Protein AF-A0A1V2GVC1-F1 (afdb_monomer)

Secondary structure (DSSP, 8-state):
---------------PPPPPPPPSSEEEESHHHHHHHHHTT-GGGEEEE-TT---SHHHHTSPB---TTS--HHHHHHT--SEEEEETT-S-HHHHHHHHHTT--EEEE----SHHHHHHHHHHHHHHTT-HHHHHHHHHHHHHHHHHHHHHHHT-SSPPEE--EEE--SSS-EE--BTSHHHHHHHHTT-EES--SSB--

Solvent-accessible surface area (backbone atoms only — not comparable to full-atom values): 11201 Å² total; per-residue (Å²): 138,86,85,84,81,84,81,82,83,81,81,78,80,78,76,76,74,78,76,78,78,57,62,65,31,28,32,30,31,37,25,73,55,36,36,45,37,43,77,62,72,45,50,87,22,54,67,29,28,17,70,64,22,62,44,55,70,71,46,56,70,38,51,68,56,41,45,42,63,59,45,50,54,68,66,55,59,73,66,64,47,61,31,36,41,31,36,53,75,45,20,44,68,70,42,54,50,50,44,46,73,71,68,44,46,73,48,74,40,74,69,65,49,51,69,70,36,50,36,50,46,34,40,51,54,14,53,72,52,71,34,47,71,57,16,54,53,49,33,51,51,53,51,52,56,47,51,54,34,48,56,56,20,70,67,46,91,70,54,48,79,39,84,54,74,80,42,84,60,104,59,80,67,40,39,48,12,37,86,25,59,62,33,41,48,32,44,47,69,23,32,34,60,64,44,72,87,48,70,43,107

Foldseek 3Di:
DDDDDDDDDDDDDPPDDPDPDFWQAEEEEAQLLQQLCVLLVNNNSYQAYAPNNPPPVSNVPHHHQYHQADGDLVSVVVSVGQEYEHEQNGDDPVSVVVNVVSVHHYQYQYDFADLVSSLSSLCSSCVNRVSNVSSVVVSVVSVVVLVVLLVVLVPPPDAAEDWAFPDDDPDPTDTAEPRDNVCRVSSSNNHHHPRDPDHGD

Nearest PDB structures (foldseek):
  5y8b-assembly1_A  TM=9.621E-01  e=1.755E-16  Roseiflexus sp. RS-1
  5y8a-assembly2_B  TM=9.415E-01  e=1.385E-16  Burkholderia cenocepacia J2315
  3md9-assembly2_B  TM=9.130E-01  e=2.993E-16  Yersinia pestis
  2r79-assembly1_A  TM=9.133E-01  e=4.534E-16  Pseudomonas aeruginosa
  5az3-assembly1_A  TM=8.842E-01  e=2.975E-11  Corynebacterium glutamicum ATCC 13032

Radius of gyration: 22.92 Å; Cα contacts (8 Å, |Δi|>4): 324; chains: 1; bounding box: 57×56×80 Å

Organism: NCBI:txid1817963

Structure (mmCIF, N/CA/C/O backbone):
data_AF-A0A1V2GVC1-F1
#
_entry.id   AF-A0A1V2GVC1-F1
#
loop_
_atom_site.group_PDB
_atom_site.id
_atom_site.type_symbol
_atom_site.label_atom_id
_atom_site.label_alt_id
_atom_site.label_comp_id
_atom_site.label_asym_id
_atom_site.label_entity_id
_atom_site.label_seq_id
_atom_site.pdbx_PDB_ins_code
_atom_site.Cartn_x
_atom_site.Cartn_y
_atom_site.Cartn_z
_atom_site.occupancy
_atom_site.B_iso_or_equiv
_atom_site.auth_seq_id
_atom_site.auth_comp_id
_atom_site.auth_asym_id
_atom_site.auth_atom_id
_atom_site.pdbx_PDB_model_num
ATOM 1 N N . MET A 1 1 ? 40.634 -32.636 54.145 1.00 42.50 1 MET A N 1
ATOM 2 C CA . MET A 1 1 ? 39.216 -32.898 53.809 1.00 42.50 1 MET A CA 1
ATOM 3 C C . MET A 1 1 ? 38.592 -31.592 53.339 1.00 42.50 1 MET A C 1
ATOM 5 O O . MET A 1 1 ? 38.415 -30.691 54.144 1.00 42.50 1 MET A O 1
ATOM 9 N N . ILE A 1 2 ? 38.400 -31.445 52.026 1.00 40.56 2 ILE A N 1
ATOM 10 C CA . ILE A 1 2 ? 38.007 -30.193 51.358 1.00 40.56 2 ILE A CA 1
ATOM 11 C C . ILE A 1 2 ? 36.474 -30.104 51.334 1.00 40.56 2 ILE A C 1
ATOM 13 O O . ILE A 1 2 ? 35.811 -30.994 50.805 1.00 40.56 2 ILE A O 1
ATOM 17 N N . ALA A 1 3 ? 35.920 -29.044 51.925 1.00 43.47 3 ALA A N 1
ATOM 18 C CA . ALA A 1 3 ? 34.485 -28.787 51.992 1.00 43.47 3 ALA A CA 1
ATOM 19 C C . ALA A 1 3 ? 33.936 -28.355 50.619 1.00 43.47 3 ALA A C 1
ATOM 21 O O . ALA A 1 3 ? 34.322 -27.320 50.075 1.00 43.47 3 ALA A O 1
ATOM 22 N N . ARG A 1 4 ? 33.021 -29.153 50.055 1.00 48.22 4 ARG A N 1
ATOM 23 C CA . ARG A 1 4 ? 32.278 -28.836 48.827 1.00 48.22 4 ARG A CA 1
ATOM 24 C C . ARG A 1 4 ? 31.179 -27.815 49.136 1.00 48.22 4 ARG A C 1
ATOM 26 O O . ARG A 1 4 ? 30.209 -28.137 49.814 1.00 48.22 4 ARG A O 1
ATOM 33 N N . ARG A 1 5 ? 31.318 -26.594 48.614 1.00 49.16 5 ARG A N 1
ATOM 34 C CA . ARG A 1 5 ? 30.243 -25.592 48.558 1.00 49.16 5 ARG A CA 1
ATOM 35 C C . ARG A 1 5 ? 29.307 -25.934 47.396 1.00 49.16 5 ARG A C 1
ATOM 37 O O . ARG A 1 5 ? 29.742 -25.944 46.248 1.00 49.16 5 ARG A O 1
ATOM 44 N N . ALA A 1 6 ? 28.046 -26.229 47.696 1.00 49.31 6 ALA A N 1
ATOM 45 C CA . ALA A 1 6 ? 26.998 -26.398 46.697 1.00 49.31 6 ALA A CA 1
ATOM 46 C C . ALA A 1 6 ? 26.512 -25.013 46.236 1.00 49.31 6 ALA A C 1
ATOM 48 O O . ALA A 1 6 ? 26.003 -24.235 47.040 1.00 49.31 6 ALA A O 1
ATOM 49 N N . LEU A 1 7 ? 26.701 -24.698 44.953 1.00 50.53 7 LEU A N 1
ATOM 50 C CA . LEU A 1 7 ? 26.100 -23.532 44.309 1.00 50.53 7 LEU A CA 1
ATOM 51 C C . LEU A 1 7 ? 24.678 -23.917 43.868 1.00 50.53 7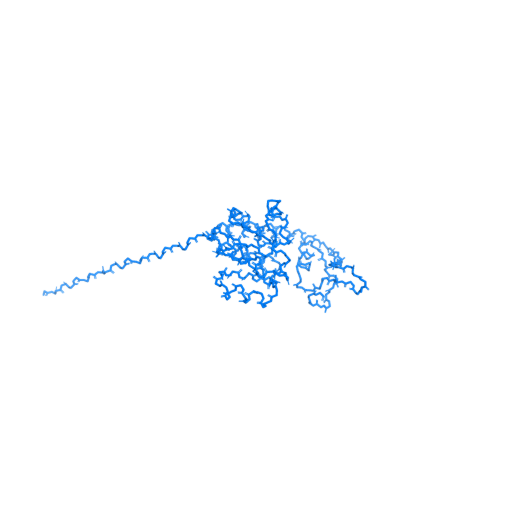 LEU A C 1
ATOM 53 O O . LEU A 1 7 ? 24.511 -24.764 42.993 1.00 50.53 7 LEU A O 1
ATOM 57 N N . LEU A 1 8 ? 23.661 -23.310 44.477 1.00 51.50 8 LEU A N 1
ATOM 58 C CA . LEU A 1 8 ? 22.278 -23.375 44.003 1.00 51.50 8 LEU A CA 1
ATOM 59 C C . LEU A 1 8 ? 22.121 -22.389 42.839 1.00 51.50 8 LEU A C 1
ATOM 61 O O . LEU A 1 8 ? 22.191 -21.177 43.034 1.00 51.50 8 LEU A O 1
ATOM 65 N N . ALA A 1 9 ? 21.935 -22.910 41.627 1.00 53.00 9 ALA A N 1
ATOM 66 C CA . ALA A 1 9 ? 21.585 -22.110 40.460 1.00 53.00 9 ALA A CA 1
ATOM 67 C C . ALA A 1 9 ? 20.093 -21.746 40.529 1.00 53.00 9 ALA A C 1
ATOM 69 O O . ALA A 1 9 ? 19.226 -22.608 40.390 1.00 53.00 9 ALA A O 1
ATOM 70 N N . ALA A 1 10 ? 19.794 -20.469 40.763 1.00 53.84 10 ALA A N 1
ATOM 71 C CA . ALA A 1 10 ? 18.442 -19.938 40.655 1.00 53.84 10 ALA A CA 1
ATOM 72 C C . ALA A 1 10 ? 18.073 -19.806 39.168 1.00 53.84 10 ALA A C 1
ATOM 74 O O . ALA A 1 10 ? 18.558 -18.914 38.474 1.00 53.84 10 ALA A O 1
ATOM 75 N N . ALA A 1 11 ? 17.232 -20.712 38.670 1.00 58.06 11 ALA A N 1
ATOM 76 C CA . ALA A 1 11 ? 16.622 -20.591 37.352 1.00 58.06 11 ALA A CA 1
ATOM 77 C C . ALA A 1 11 ? 15.544 -19.496 37.405 1.00 58.06 11 ALA A C 1
ATOM 79 O O . ALA A 1 11 ? 14.461 -19.700 37.951 1.00 58.06 11 ALA A O 1
ATOM 80 N N . GLY A 1 12 ? 15.858 -18.313 36.877 1.00 54.59 12 GLY A N 1
ATOM 81 C CA . GLY A 1 12 ? 14.883 -17.240 36.713 1.00 54.59 12 GLY A CA 1
ATOM 82 C C . GLY A 1 12 ? 13.850 -17.623 35.656 1.00 54.59 12 GLY A C 1
ATOM 83 O O . GLY A 1 12 ? 14.191 -17.764 34.483 1.00 54.59 12 GLY A O 1
ATOM 84 N N . LEU A 1 13 ? 12.585 -17.776 36.059 1.00 59.19 13 LEU A N 1
ATOM 85 C CA . LEU A 1 13 ? 11.463 -17.775 35.124 1.00 59.19 13 LEU A CA 1
ATOM 86 C C . LEU A 1 13 ? 11.375 -16.375 34.503 1.00 59.19 13 LEU A C 1
ATOM 88 O O . LEU A 1 13 ? 10.890 -15.435 35.132 1.00 59.19 13 LEU A O 1
ATOM 92 N N . ALA A 1 14 ? 11.841 -16.232 33.264 1.00 59.97 14 ALA A N 1
ATOM 93 C CA . ALA A 1 14 ? 11.484 -15.091 32.439 1.00 59.97 14 ALA A CA 1
ATOM 94 C C . ALA A 1 14 ? 9.986 -15.202 32.126 1.00 59.97 14 ALA A C 1
ATOM 96 O O . ALA A 1 14 ? 9.572 -16.008 31.293 1.00 59.97 14 ALA A O 1
ATOM 97 N N . ALA A 1 15 ? 9.162 -14.435 32.839 1.00 56.09 15 ALA A N 1
ATOM 98 C CA . ALA A 1 15 ? 7.755 -14.287 32.508 1.00 56.09 15 ALA A CA 1
ATOM 99 C C . ALA A 1 15 ? 7.663 -13.644 31.118 1.00 56.09 15 ALA A C 1
ATOM 101 O O . ALA A 1 15 ? 8.006 -12.474 30.943 1.00 56.09 15 ALA A O 1
ATOM 102 N N . ALA A 1 16 ? 7.247 -14.423 30.119 1.00 58.84 16 ALA A N 1
ATOM 103 C CA . ALA A 1 16 ? 6.917 -13.892 28.807 1.00 58.84 16 ALA A CA 1
ATOM 104 C C . ALA A 1 16 ? 5.785 -12.873 28.987 1.00 58.84 16 ALA A C 1
ATOM 106 O O . ALA A 1 16 ? 4.705 -13.220 29.468 1.00 58.84 16 ALA A O 1
ATOM 107 N N . ALA A 1 17 ? 6.051 -11.609 28.650 1.00 53.94 17 ALA A N 1
ATOM 108 C CA . ALA A 1 17 ? 5.020 -10.583 28.632 1.00 53.94 17 ALA A CA 1
ATOM 109 C C . ALA A 1 17 ? 3.865 -11.056 27.727 1.00 53.94 17 ALA A C 1
ATOM 111 O O . ALA A 1 17 ? 4.133 -11.623 26.661 1.00 53.94 17 ALA A O 1
ATOM 112 N N . PRO A 1 18 ? 2.596 -10.865 28.128 1.00 53.44 18 PRO A N 1
ATOM 113 C CA . PRO A 1 18 ? 1.470 -11.250 27.292 1.00 53.44 18 PRO A CA 1
ATOM 114 C C . PRO A 1 18 ? 1.584 -10.520 25.952 1.00 53.44 18 PRO A C 1
ATOM 116 O O . PRO A 1 18 ? 1.742 -9.299 25.914 1.00 53.44 18 PRO A O 1
ATOM 119 N N . ALA A 1 19 ? 1.541 -11.276 24.854 1.00 63.19 19 ALA A N 1
ATOM 120 C CA . ALA A 1 19 ? 1.494 -10.698 23.520 1.00 63.19 19 ALA A CA 1
ATOM 121 C C . ALA A 1 19 ? 0.293 -9.745 23.454 1.00 63.19 19 ALA A C 1
ATOM 123 O O . ALA A 1 19 ? -0.827 -10.144 23.786 1.00 63.19 19 ALA A O 1
ATOM 124 N N . ALA A 1 20 ? 0.531 -8.486 23.076 1.00 66.69 20 ALA A N 1
ATOM 125 C CA . ALA A 1 20 ? -0.538 -7.511 22.904 1.00 66.69 20 ALA A CA 1
ATOM 126 C C . ALA A 1 20 ? -1.616 -8.101 21.981 1.00 66.69 20 ALA A C 1
ATOM 128 O O . ALA A 1 20 ? -1.299 -8.689 20.944 1.00 66.69 20 ALA A O 1
ATOM 129 N N . ALA A 1 21 ? -2.882 -7.996 22.389 1.00 77.44 21 ALA A N 1
ATOM 130 C CA . ALA A 1 21 ? -3.985 -8.527 21.601 1.00 77.44 21 ALA A CA 1
ATOM 131 C C . ALA A 1 21 ? -4.011 -7.849 20.223 1.00 77.44 21 ALA A C 1
ATOM 133 O O . ALA A 1 21 ? -3.838 -6.635 20.126 1.00 77.44 21 ALA A O 1
ATOM 134 N N . ALA A 1 22 ? -4.229 -8.637 19.168 1.00 87.12 22 ALA A N 1
ATOM 135 C CA . ALA A 1 22 ? -4.320 -8.105 17.814 1.00 87.12 22 ALA A CA 1
ATOM 136 C C . ALA A 1 22 ? -5.464 -7.072 17.709 1.00 87.12 22 ALA A C 1
ATOM 138 O O . ALA A 1 22 ? -6.528 -7.289 18.308 1.00 87.12 22 ALA A O 1
ATOM 139 N N . PRO A 1 23 ? -5.269 -5.978 16.950 1.00 92.12 23 PRO A N 1
ATOM 140 C CA . PRO A 1 23 ? -6.285 -4.947 16.770 1.00 92.12 23 PRO A CA 1
ATOM 141 C C . PRO A 1 23 ? -7.520 -5.519 16.066 1.00 92.12 23 PRO A C 1
ATOM 143 O O . PRO A 1 23 ? -7.421 -6.369 15.175 1.00 92.12 23 PRO A O 1
ATOM 146 N N . ARG A 1 24 ? -8.698 -5.057 16.482 1.00 94.44 24 ARG A N 1
ATOM 147 C CA . ARG A 1 24 ? -10.010 -5.518 16.009 1.00 94.44 24 ARG A CA 1
ATOM 148 C C . ARG A 1 24 ? -10.789 -4.444 15.254 1.00 94.44 24 ARG A C 1
ATOM 150 O O . ARG A 1 24 ? -11.763 -4.792 14.596 1.00 94.44 24 ARG A O 1
ATOM 157 N N . ARG A 1 25 ? -10.398 -3.170 15.355 1.00 97.62 25 ARG A N 1
ATOM 158 C CA . ARG A 1 25 ? -11.048 -2.028 14.699 1.00 97.62 25 ARG A CA 1
ATOM 159 C C . ARG A 1 25 ? -10.007 -1.195 13.962 1.00 97.62 25 ARG A C 1
ATOM 161 O O . ARG A 1 25 ? -9.632 -0.104 14.384 1.00 97.62 25 ARG A O 1
ATOM 168 N N . VAL A 1 26 ? -9.549 -1.732 12.845 1.00 98.38 26 VAL A N 1
ATOM 169 C CA . VAL A 1 26 ? -8.515 -1.141 12.007 1.00 98.38 26 VAL A CA 1
ATOM 170 C C . VAL A 1 26 ? -9.149 -0.228 10.970 1.00 98.38 26 VAL A C 1
ATOM 172 O O . VAL A 1 26 ? -10.113 -0.594 10.298 1.00 98.38 26 VAL A O 1
ATOM 175 N N . VAL A 1 27 ? -8.575 0.952 10.798 1.00 98.50 27 VAL A N 1
ATOM 176 C CA . VAL A 1 27 ? -8.822 1.784 9.621 1.00 98.50 27 VAL A CA 1
ATOM 177 C C . VAL A 1 27 ? -7.540 1.821 8.800 1.00 98.50 27 VAL A C 1
ATOM 179 O O . VAL A 1 27 ? -6.462 2.085 9.337 1.00 98.50 27 VAL A O 1
ATOM 182 N N . ALA A 1 28 ? -7.647 1.505 7.510 1.00 98.38 28 ALA A N 1
ATOM 183 C CA . ALA A 1 28 ? -6.511 1.479 6.595 1.00 98.38 28 ALA A CA 1
ATOM 184 C C . ALA A 1 28 ? -6.574 2.655 5.619 1.00 98.38 28 ALA A C 1
ATOM 186 O O . ALA A 1 28 ? -7.573 2.865 4.933 1.00 98.38 28 ALA A O 1
ATOM 187 N N . VAL A 1 29 ? -5.491 3.426 5.573 1.00 97.94 29 VAL A N 1
ATOM 188 C CA . VAL A 1 29 ? -5.332 4.587 4.704 1.00 97.94 29 VAL A CA 1
ATOM 189 C C . VAL A 1 29 ? -4.214 4.307 3.711 1.00 97.94 29 VAL A C 1
ATOM 191 O O . VAL A 1 29 ? -3.036 4.291 4.067 1.00 97.94 29 VAL A O 1
ATOM 194 N N . GLY A 1 30 ? -4.605 4.095 2.462 1.00 97.56 30 GLY A N 1
ATOM 195 C CA . GLY A 1 30 ? -3.758 3.741 1.337 1.00 97.56 30 GLY A CA 1
ATOM 196 C C . GLY A 1 30 ? -4.114 2.354 0.813 1.00 97.56 30 GLY A C 1
ATOM 197 O O . GLY A 1 30 ? -3.982 1.360 1.532 1.00 97.56 30 GLY A O 1
ATOM 198 N N . GLY A 1 31 ? -4.488 2.273 -0.467 1.00 97.31 31 GLY A N 1
ATOM 199 C CA . GLY A 1 31 ? -4.938 1.027 -1.095 1.00 97.31 31 GLY A CA 1
ATOM 200 C C . GLY A 1 31 ? -3.987 -0.153 -0.887 1.00 97.31 31 GLY A C 1
ATOM 201 O O . GLY A 1 31 ? -4.417 -1.209 -0.437 1.00 97.31 31 GLY A O 1
ATOM 202 N N . ALA A 1 32 ? -2.677 0.043 -1.067 1.00 96.69 32 ALA A N 1
ATOM 203 C CA . ALA A 1 32 ? -1.687 -1.017 -0.853 1.00 96.69 32 ALA A CA 1
ATOM 204 C C . ALA A 1 32 ? -1.650 -1.554 0.596 1.00 96.69 32 ALA A C 1
ATOM 206 O O . ALA A 1 32 ? -1.340 -2.727 0.808 1.00 96.69 32 ALA A O 1
ATOM 207 N N . LEU A 1 33 ? -1.956 -0.723 1.603 1.00 98.19 33 LEU A N 1
ATOM 208 C CA . LEU A 1 33 ? -2.065 -1.189 2.990 1.00 98.19 33 LEU A CA 1
ATOM 209 C C . LEU A 1 33 ? -3.331 -2.020 3.181 1.00 98.19 33 LEU A C 1
ATOM 211 O O . LEU A 1 33 ? -3.271 -3.078 3.804 1.00 98.19 33 LEU A O 1
ATOM 215 N N . THR A 1 34 ? -4.449 -1.584 2.601 1.00 98.56 34 THR A N 1
ATOM 216 C CA . THR A 1 34 ? -5.702 -2.344 2.611 1.00 98.56 34 THR A CA 1
ATOM 217 C C . THR A 1 34 ? -5.528 -3.716 1.964 1.00 98.56 34 THR A C 1
ATOM 219 O O . THR A 1 34 ? -5.897 -4.729 2.560 1.00 98.56 34 THR A O 1
ATOM 222 N N . GLU A 1 35 ? -4.886 -3.788 0.798 1.00 98.38 35 GLU A N 1
ATOM 223 C CA . GLU A 1 35 ? -4.586 -5.059 0.132 1.00 98.38 35 GLU A CA 1
ATOM 224 C C . GLU A 1 35 ? -3.732 -5.981 1.009 1.00 98.38 35 GLU A C 1
ATOM 226 O O . GLU A 1 35 ? -4.042 -7.168 1.151 1.00 98.38 35 GLU A O 1
ATOM 231 N N . ALA A 1 36 ? -2.701 -5.434 1.664 1.00 98.19 36 ALA A N 1
ATOM 232 C CA . ALA A 1 36 ? -1.863 -6.191 2.587 1.00 98.19 36 ALA A CA 1
ATOM 233 C C . ALA A 1 36 ? -2.668 -6.741 3.778 1.00 98.19 36 ALA A C 1
ATOM 235 O O . ALA A 1 36 ? -2.506 -7.908 4.133 1.00 98.19 36 ALA A O 1
ATOM 236 N N . VAL A 1 37 ? -3.579 -5.957 4.367 1.00 98.56 37 VAL A N 1
ATOM 237 C CA . VAL A 1 37 ? -4.455 -6.416 5.465 1.00 98.56 37 VAL A CA 1
ATOM 238 C C . VAL A 1 37 ? -5.286 -7.631 5.033 1.00 98.56 37 VAL A C 1
ATOM 240 O O . VAL A 1 37 ? -5.341 -8.637 5.751 1.00 98.56 37 VAL A O 1
ATOM 243 N N . TYR A 1 38 ? -5.890 -7.581 3.842 1.00 98.56 38 TYR A N 1
ATOM 244 C CA . TYR A 1 38 ? -6.656 -8.706 3.299 1.00 98.56 38 TYR A CA 1
ATOM 245 C C . TYR A 1 38 ? -5.776 -9.920 2.990 1.00 98.56 38 TYR A C 1
ATOM 247 O O . TYR A 1 38 ? -6.123 -11.035 3.385 1.00 98.56 38 TYR A O 1
ATOM 255 N N . ALA A 1 39 ? -4.620 -9.726 2.350 1.00 98.25 39 ALA A N 1
ATOM 256 C CA . ALA A 1 39 ? -3.686 -10.809 2.030 1.00 98.25 39 ALA A CA 1
ATOM 257 C C . ALA A 1 39 ? -3.166 -11.527 3.294 1.00 98.25 39 ALA A C 1
ATOM 259 O O . ALA A 1 39 ? -2.975 -12.748 3.317 1.00 98.25 39 ALA A O 1
ATOM 260 N N . LEU A 1 40 ? -3.024 -10.786 4.396 1.00 98.31 40 LEU A N 1
ATOM 261 C CA . LEU A 1 40 ? -2.657 -11.310 5.713 1.00 98.31 40 LEU A CA 1
ATOM 262 C C . LEU A 1 40 ? -3.830 -11.960 6.468 1.00 98.31 40 LEU A C 1
ATOM 264 O O . LEU A 1 40 ? -3.654 -12.432 7.594 1.00 98.31 40 LEU A O 1
ATOM 268 N N . GLY A 1 41 ? -5.015 -12.039 5.859 1.00 97.25 41 GLY A N 1
ATOM 269 C CA . GLY A 1 41 ? -6.201 -12.661 6.446 1.00 97.25 41 GLY A CA 1
ATOM 270 C C . GLY A 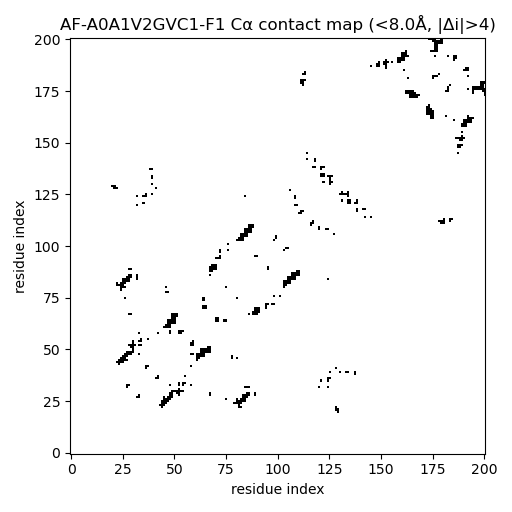1 41 ? -6.781 -11.878 7.622 1.00 97.25 41 GLY A C 1
ATOM 271 O O . GLY A 1 41 ? -7.353 -12.482 8.527 1.00 97.25 41 GLY A O 1
ATOM 272 N N . ALA A 1 42 ? -6.601 -10.557 7.636 1.00 97.81 42 ALA A N 1
ATOM 273 C CA . ALA A 1 42 ? -7.095 -9.661 8.677 1.00 97.81 42 ALA A CA 1
ATOM 274 C C . ALA A 1 42 ? -8.195 -8.708 8.169 1.00 97.81 42 ALA A C 1
ATOM 276 O O . ALA A 1 42 ? -8.512 -7.739 8.841 1.00 97.81 42 ALA A O 1
ATOM 277 N N . GLY A 1 43 ? -8.807 -8.981 7.011 1.00 97.62 43 GLY A N 1
ATOM 278 C CA . GLY A 1 43 ? -9.852 -8.120 6.435 1.00 97.62 43 GLY A CA 1
ATOM 279 C C . GLY A 1 43 ? -11.049 -7.865 7.363 1.00 97.62 43 GLY A C 1
ATOM 280 O O . GLY A 1 43 ? -11.590 -6.769 7.358 1.00 97.62 43 GLY A O 1
ATOM 281 N N . GLU A 1 44 ? -11.407 -8.830 8.216 1.00 97.06 44 GLU A N 1
ATOM 282 C CA . GLU A 1 44 ? -12.498 -8.703 9.201 1.00 97.06 44 GLU A CA 1
ATOM 283 C C . GLU A 1 44 ? -12.238 -7.646 10.287 1.00 97.06 44 GLU A C 1
ATOM 285 O O . GLU A 1 44 ? -13.174 -7.218 10.958 1.00 97.06 44 GLU A O 1
ATOM 290 N N . SER A 1 45 ? -10.983 -7.227 10.500 1.00 98.00 45 SER A N 1
ATOM 291 C CA . SER A 1 45 ? -10.693 -6.143 11.443 1.00 98.00 45 SER A CA 1
ATOM 292 C C . SER A 1 45 ? -10.886 -4.758 10.828 1.00 98.00 45 SER A C 1
ATOM 294 O O . SER A 1 45 ? -10.872 -3.779 11.571 1.00 98.00 45 SER A O 1
ATOM 296 N N . LEU A 1 46 ? -11.069 -4.642 9.505 1.00 98.44 46 LEU A N 1
ATOM 297 C CA . LEU A 1 46 ? -11.245 -3.353 8.840 1.00 98.44 46 LEU A CA 1
ATOM 298 C C . LEU A 1 46 ? -12.651 -2.799 9.070 1.00 98.44 46 LEU A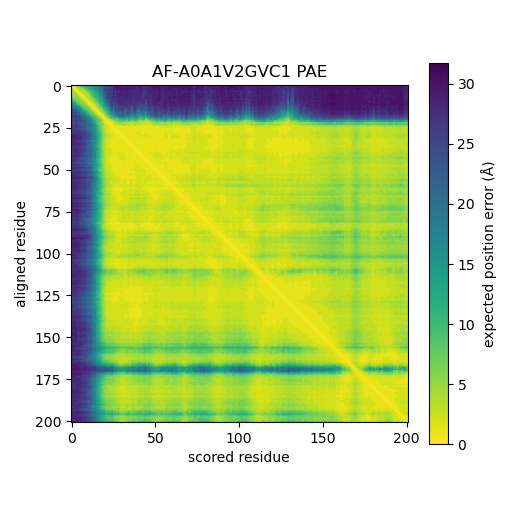 C 1
ATOM 300 O O . LEU A 1 46 ? -13.644 -3.387 8.649 1.00 98.44 46 LEU A O 1
ATOM 304 N N . VAL A 1 47 ? -12.729 -1.623 9.694 1.00 98.19 47 VAL A N 1
ATOM 305 C CA . VAL A 1 47 ? -13.998 -0.912 9.931 1.00 98.19 47 VAL A CA 1
ATOM 306 C C . VAL A 1 47 ? -14.231 0.235 8.948 1.00 98.19 47 VAL A C 1
ATOM 308 O O . VAL A 1 47 ? -15.374 0.643 8.761 1.00 98.19 47 VAL A O 1
ATOM 311 N N . ALA A 1 48 ? -13.172 0.745 8.313 1.00 98.25 48 ALA A N 1
ATOM 312 C CA . ALA A 1 48 ? -13.238 1.711 7.218 1.00 98.25 48 ALA A CA 1
ATOM 313 C C . ALA A 1 48 ? -11.918 1.754 6.436 1.00 98.25 48 ALA A C 1
ATOM 315 O O . ALA A 1 48 ? -10.873 1.321 6.933 1.00 98.25 48 ALA A O 1
ATOM 316 N N . VAL A 1 49 ? -11.972 2.310 5.227 1.00 98.56 49 VAL A N 1
ATOM 317 C CA . VAL A 1 49 ? -10.812 2.495 4.345 1.00 98.56 49 VAL A CA 1
ATOM 318 C C . VAL A 1 49 ? -10.858 3.857 3.649 1.00 98.56 49 VAL A C 1
ATOM 320 O O . VAL A 1 49 ? -11.887 4.532 3.653 1.00 98.56 49 VAL A O 1
ATOM 323 N N . ASP A 1 50 ? -9.748 4.297 3.065 1.00 98.06 50 ASP A N 1
ATOM 324 C CA . ASP A 1 50 ? -9.726 5.493 2.218 1.00 98.06 50 ASP A CA 1
ATOM 325 C C . ASP A 1 50 ? -10.187 5.196 0.776 1.00 98.06 50 ASP A C 1
ATOM 327 O O . ASP A 1 50 ? -10.174 4.055 0.316 1.00 98.06 50 ASP A O 1
ATOM 331 N N . THR A 1 51 ? -10.492 6.250 0.017 1.00 97.56 51 THR A N 1
ATOM 332 C CA . THR A 1 51 ? -11.010 6.149 -1.367 1.00 97.56 51 THR A CA 1
ATOM 333 C C . THR A 1 51 ? -10.086 5.464 -2.383 1.00 97.56 51 THR A C 1
ATOM 335 O O . THR A 1 51 ? -10.544 5.127 -3.474 1.00 97.56 51 THR A O 1
ATOM 338 N N . THR A 1 52 ? -8.802 5.250 -2.075 1.00 97.06 52 THR A N 1
ATOM 339 C CA . THR A 1 52 ? -7.877 4.499 -2.948 1.00 97.06 52 THR A CA 1
ATOM 340 C C . THR A 1 52 ? -7.925 2.988 -2.731 1.00 97.06 52 THR A C 1
ATOM 342 O O . THR A 1 52 ? -7.327 2.228 -3.493 1.00 97.06 52 THR A O 1
ATOM 345 N N . SER A 1 53 ? -8.653 2.530 -1.715 1.00 98.06 53 SER A N 1
ATOM 346 C CA . SER A 1 53 ? -8.759 1.125 -1.332 1.00 98.06 53 SER A CA 1
ATOM 347 C C . SER A 1 53 ? -9.811 0.382 -2.157 1.00 98.06 53 SER A C 1
ATOM 349 O O . SER A 1 53 ? -10.923 0.107 -1.708 1.00 98.06 53 SER A O 1
ATOM 351 N N . LEU A 1 54 ? -9.443 0.059 -3.397 1.00 97.00 54 LEU A N 1
ATOM 352 C CA . LEU A 1 54 ? -10.344 -0.520 -4.401 1.00 97.00 54 LEU A CA 1
ATOM 353 C C . LEU A 1 54 ? -10.280 -2.055 -4.494 1.00 97.00 54 LEU A C 1
ATOM 355 O O . LEU A 1 54 ? -11.153 -2.669 -5.111 1.00 97.00 54 LEU A O 1
ATOM 359 N N . TYR A 1 55 ? -9.264 -2.680 -3.891 1.00 97.50 55 TYR A N 1
ATOM 360 C CA . TYR A 1 55 ? -9.053 -4.127 -3.901 1.00 97.50 55 TYR A CA 1
ATOM 361 C C . TYR A 1 55 ? -8.844 -4.675 -2.475 1.00 97.50 55 TYR A C 1
ATOM 363 O O . TYR A 1 55 ? -8.225 -4.007 -1.645 1.00 97.50 55 TYR A O 1
ATOM 371 N N . PRO A 1 56 ? -9.332 -5.894 -2.174 1.00 97.75 56 PRO A N 1
ATOM 372 C CA . PRO A 1 56 ? -10.301 -6.668 -2.954 1.00 97.75 56 PRO A CA 1
ATOM 373 C C . PRO A 1 56 ? -11.668 -5.970 -2.997 1.00 97.75 56 PRO A C 1
ATOM 375 O O . PRO A 1 56 ? -11.900 -4.997 -2.288 1.00 97.75 56 PRO A O 1
ATOM 378 N N . ARG A 1 57 ? -12.621 -6.490 -3.782 1.00 96.44 57 ARG A N 1
ATOM 379 C CA . ARG A 1 57 ? -13.977 -5.908 -3.890 1.00 96.44 57 ARG A CA 1
ATOM 380 C C . ARG A 1 57 ? -14.660 -5.693 -2.528 1.00 96.44 57 ARG A C 1
ATOM 382 O O . ARG A 1 57 ? -15.451 -4.767 -2.388 1.00 96.44 57 ARG A O 1
ATOM 389 N N . ALA A 1 58 ? -14.350 -6.532 -1.538 1.00 96.88 58 ALA A N 1
ATOM 390 C CA . ALA A 1 58 ? -14.844 -6.380 -0.171 1.00 96.88 58 ALA A CA 1
ATOM 391 C C . ALA A 1 58 ? -14.377 -5.068 0.492 1.00 96.88 58 ALA A C 1
ATOM 393 O O . ALA A 1 58 ? -15.161 -4.457 1.210 1.00 96.88 58 ALA A O 1
ATOM 394 N N . ALA A 1 59 ? -13.157 -4.598 0.202 1.00 97.25 59 ALA A N 1
ATOM 395 C CA . ALA A 1 59 ? -12.632 -3.335 0.720 1.00 97.25 59 ALA A CA 1
ATOM 396 C C . ALA A 1 59 ? -13.443 -2.133 0.221 1.00 97.25 59 ALA A C 1
ATOM 398 O O . ALA A 1 59 ? -13.814 -1.262 1.000 1.00 97.25 59 ALA A O 1
ATOM 399 N N . ALA A 1 60 ? -13.788 -2.129 -1.069 1.00 93.81 60 ALA A N 1
ATOM 400 C CA . ALA A 1 60 ? -14.565 -1.058 -1.689 1.00 93.81 60 ALA A CA 1
ATOM 401 C C . ALA A 1 60 ? -16.006 -0.950 -1.146 1.00 93.81 60 ALA A C 1
ATOM 403 O O . ALA A 1 60 ? -16.671 0.058 -1.370 1.00 93.81 60 ALA A O 1
ATOM 404 N N . ALA A 1 61 ? -16.501 -1.980 -0.449 1.00 95.62 61 ALA A N 1
ATOM 405 C CA . ALA A 1 61 ? -17.810 -1.964 0.203 1.00 95.62 61 ALA A CA 1
ATOM 406 C C . ALA A 1 61 ? -17.771 -1.394 1.633 1.00 95.62 61 ALA A C 1
ATOM 408 O O . ALA A 1 61 ? -18.828 -1.150 2.216 1.00 95.62 61 ALA A O 1
ATOM 409 N N . LEU A 1 62 ? -16.580 -1.194 2.208 1.00 97.94 62 LEU A N 1
ATOM 410 C CA . LEU A 1 62 ? -16.425 -0.616 3.539 1.00 97.94 62 LEU A CA 1
ATOM 411 C C . LEU A 1 62 ? -16.705 0.896 3.528 1.00 97.94 62 LEU A C 1
ATOM 413 O O . LEU A 1 62 ? -16.553 1.549 2.487 1.00 97.94 62 LEU A O 1
ATOM 417 N N . PRO A 1 63 ? -17.066 1.480 4.688 1.00 97.62 63 PRO A N 1
ATOM 418 C CA . PRO A 1 63 ? -17.150 2.926 4.846 1.00 97.62 63 PRO A CA 1
ATOM 419 C C . PRO A 1 63 ? -15.875 3.625 4.362 1.00 97.62 63 PRO A C 1
ATOM 421 O O . PRO A 1 63 ? -14.763 3.187 4.663 1.00 97.62 63 PRO A O 1
ATOM 424 N N . GLN A 1 64 ? -16.053 4.719 3.621 1.00 96.94 64 GLN A N 1
ATOM 425 C CA . GLN A 1 64 ? -14.959 5.486 3.030 1.00 96.94 64 GLN A CA 1
ATOM 426 C C . GLN A 1 64 ? -14.672 6.735 3.866 1.00 96.94 64 GLN A C 1
ATOM 428 O O . GLN A 1 64 ? -15.566 7.550 4.085 1.00 96.94 64 GLN A O 1
ATOM 433 N N . ILE A 1 65 ? -13.421 6.920 4.287 1.00 96.19 65 ILE A N 1
ATOM 434 C CA . ILE A 1 65 ? -12.979 8.074 5.096 1.00 96.19 65 ILE A CA 1
ATOM 435 C C . ILE A 1 65 ? -12.310 9.171 4.257 1.00 96.19 65 ILE A C 1
ATOM 437 O O . ILE A 1 65 ? -11.479 9.921 4.751 1.00 96.19 65 ILE A O 1
ATOM 441 N N . GLY A 1 66 ? -12.665 9.280 2.979 1.00 95.44 66 GLY A N 1
ATOM 442 C CA . GLY A 1 66 ? -12.110 10.293 2.081 1.00 95.44 66 GLY A CA 1
ATOM 443 C C . GLY A 1 66 ? -10.757 9.912 1.478 1.00 95.44 66 GLY A C 1
ATOM 444 O O . GLY A 1 66 ? -10.335 8.756 1.506 1.00 95.44 66 GLY A O 1
ATOM 445 N N . TYR A 1 67 ? -10.110 10.890 0.851 1.00 96.75 67 TYR A N 1
ATOM 446 C CA . TYR A 1 67 ? -8.844 10.697 0.149 1.00 96.75 67 TYR A CA 1
ATOM 447 C C . TYR A 1 67 ? -7.671 10.710 1.128 1.00 96.75 67 TYR A C 1
ATOM 449 O O . TYR A 1 67 ? -7.601 11.597 1.975 1.00 96.75 67 TYR A O 1
ATOM 457 N N . LEU A 1 68 ? -6.720 9.777 0.985 1.00 96.12 68 LEU A N 1
ATOM 458 C CA . LEU A 1 68 ? -5.594 9.635 1.915 1.00 96.12 68 LEU A CA 1
ATOM 459 C C . LEU A 1 68 ? -4.777 10.914 2.148 1.00 96.12 68 LEU A C 1
ATOM 461 O O . LEU A 1 68 ? -4.188 11.044 3.211 1.00 96.12 68 LEU A O 1
ATOM 465 N N . ARG A 1 69 ? -4.740 11.864 1.198 1.00 95.56 69 ARG A N 1
ATOM 466 C CA . ARG A 1 69 ? -4.015 13.147 1.349 1.00 95.56 69 ARG A CA 1
ATOM 467 C C . ARG A 1 69 ? -4.897 14.312 1.814 1.00 95.56 69 ARG A C 1
ATOM 469 O O . ARG A 1 69 ? -4.428 15.445 1.889 1.00 95.56 69 ARG A O 1
ATOM 476 N N . ALA A 1 70 ? -6.174 14.048 2.068 1.00 96.38 70 ALA A N 1
ATOM 477 C CA . ALA A 1 70 ? -7.187 15.005 2.495 1.00 96.38 70 ALA A CA 1
ATOM 478 C C . ALA A 1 70 ? -8.120 14.351 3.530 1.00 96.38 70 ALA A C 1
ATOM 480 O O . ALA A 1 70 ? -9.341 14.336 3.365 1.00 96.38 70 ALA A O 1
ATOM 481 N N . LEU A 1 71 ? -7.530 13.754 4.569 1.00 96.25 71 LEU A N 1
ATOM 482 C CA . LEU A 1 71 ? -8.266 13.010 5.586 1.00 96.25 71 LEU A CA 1
ATOM 483 C C . LEU A 1 71 ? -9.152 13.932 6.450 1.00 96.25 71 LEU A C 1
ATOM 485 O O . LEU A 1 71 ? -8.677 14.974 6.905 1.00 96.25 71 LEU A O 1
ATOM 489 N N . PRO A 1 72 ? -10.404 13.536 6.745 1.00 94.31 72 PRO A N 1
ATOM 490 C CA . PRO A 1 72 ? -11.271 14.201 7.709 1.00 94.31 72 PRO A CA 1
ATOM 491 C C . PRO A 1 72 ? -11.038 13.633 9.128 1.00 94.31 72 PRO A C 1
ATOM 493 O O . PRO A 1 72 ? -11.443 12.494 9.397 1.00 94.31 72 PRO A O 1
ATOM 496 N N . PRO A 1 73 ? -10.413 14.378 10.062 1.00 93.31 73 PRO A N 1
ATOM 497 C CA . PRO A 1 73 ? -10.078 13.853 11.389 1.00 93.31 73 PRO A CA 1
ATOM 498 C C . PRO A 1 73 ? -11.306 13.398 12.185 1.00 93.31 73 PRO A C 1
ATOM 500 O O . PRO A 1 73 ? -11.290 12.324 12.784 1.00 93.31 73 PRO A O 1
ATOM 503 N N . GLU A 1 74 ? -12.389 14.174 12.166 1.00 91.31 74 GLU A N 1
ATOM 504 C CA . GLU A 1 74 ? -13.611 13.894 12.925 1.00 91.31 74 GLU A CA 1
ATOM 505 C C . GLU A 1 74 ? -14.280 12.602 12.449 1.00 91.31 74 GLU A C 1
ATOM 507 O O . GLU A 1 74 ? -14.737 11.797 13.262 1.00 91.31 74 GLU A O 1
ATOM 512 N N . GLY A 1 75 ? -14.284 12.372 11.131 1.00 91.75 75 GLY A N 1
ATOM 513 C CA . GLY A 1 75 ? -14.826 11.154 10.533 1.00 91.75 75 GLY A CA 1
ATOM 514 C C . GLY A 1 75 ? -14.096 9.911 11.035 1.00 91.75 75 GLY A C 1
ATOM 515 O O . GLY A 1 75 ? -14.737 8.950 11.454 1.00 91.75 75 GLY A O 1
ATOM 516 N N . ILE A 1 76 ? -12.763 9.962 11.086 1.00 96.06 76 ILE A N 1
ATOM 517 C CA . ILE A 1 76 ? -11.928 8.853 11.566 1.00 96.06 76 ILE A CA 1
ATOM 518 C C . ILE A 1 76 ? -12.130 8.622 13.067 1.00 96.06 76 ILE A C 1
ATOM 520 O O . ILE A 1 76 ? -12.327 7.484 13.490 1.00 96.06 76 ILE A O 1
ATOM 524 N N . LEU A 1 77 ? -12.126 9.687 13.874 1.00 94.19 77 LE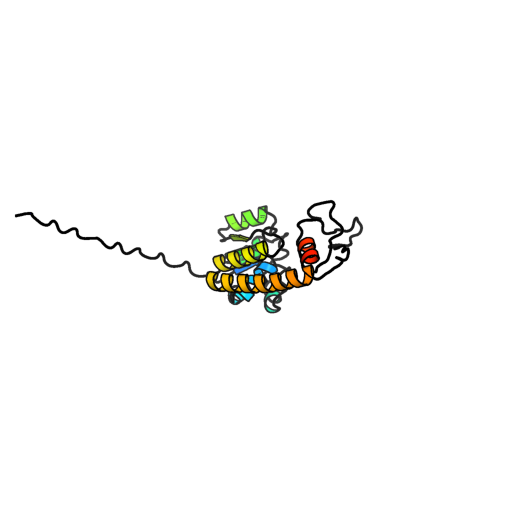U A N 1
ATOM 525 C CA . LEU A 1 77 ? -12.303 9.589 15.327 1.00 94.19 77 LEU A CA 1
ATOM 526 C C . LEU A 1 77 ? -13.678 9.016 15.701 1.00 94.19 77 LEU A C 1
ATOM 528 O O . LEU A 1 77 ? -13.773 8.217 16.632 1.00 94.19 77 LEU A O 1
ATOM 532 N N . SER A 1 78 ? -14.729 9.356 14.947 1.00 94.50 78 SER A N 1
ATOM 533 C CA . SER A 1 78 ? -16.090 8.855 15.190 1.00 94.50 78 SER A CA 1
ATOM 534 C C . SER A 1 78 ? -16.226 7.335 15.037 1.00 94.50 78 SER A C 1
ATOM 536 O O . SER A 1 78 ? -17.103 6.723 15.647 1.00 94.50 78 SER A O 1
ATOM 538 N N . LEU A 1 79 ? -15.330 6.708 14.268 1.00 95.88 79 LEU A N 1
ATOM 539 C CA . LEU A 1 79 ? -15.293 5.259 14.087 1.00 95.88 79 LEU A CA 1
ATOM 540 C C . LEU A 1 79 ? -14.674 4.530 15.283 1.00 95.88 79 LEU A C 1
ATOM 542 O O . LEU A 1 79 ? -14.740 3.303 15.319 1.00 95.88 79 LEU A O 1
ATOM 546 N N . ALA A 1 80 ? -14.073 5.239 16.244 1.00 95.06 80 ALA A N 1
ATOM 547 C CA . ALA A 1 80 ? -13.366 4.657 17.386 1.00 95.06 80 ALA A CA 1
ATOM 548 C C . ALA A 1 80 ? -12.456 3.464 16.993 1.00 95.06 80 ALA A C 1
ATOM 550 O O . ALA A 1 80 ? -12.682 2.339 17.464 1.00 95.06 80 ALA A O 1
ATOM 551 N N . PRO A 1 81 ? -11.492 3.657 16.069 1.00 96.81 81 PRO A N 1
ATOM 552 C CA . PRO A 1 81 ? -10.549 2.608 15.709 1.00 96.81 81 PRO A CA 1
ATOM 553 C C . PRO A 1 81 ? -9.543 2.358 16.837 1.00 96.81 81 PRO A C 1
ATOM 555 O O . PRO A 1 81 ? -9.181 3.274 17.573 1.00 96.81 81 PRO A O 1
ATOM 558 N N . ASP A 1 82 ? -9.060 1.122 16.951 1.00 94.94 82 ASP A N 1
ATOM 559 C CA . ASP A 1 82 ? -7.958 0.774 17.855 1.00 94.94 82 ASP A CA 1
ATOM 560 C C . ASP A 1 82 ? -6.586 0.856 17.169 1.00 94.94 82 ASP A C 1
ATOM 562 O O . ASP A 1 82 ? -5.569 1.001 17.848 1.00 94.94 82 ASP A O 1
ATOM 566 N N . LEU A 1 83 ? -6.555 0.846 15.833 1.00 97.69 83 LEU A N 1
ATOM 567 C CA . LEU A 1 83 ? -5.359 1.053 15.024 1.00 97.69 83 LEU A CA 1
ATOM 568 C C . LEU A 1 83 ? -5.687 1.816 13.736 1.00 97.69 83 LEU A C 1
ATOM 570 O O . LEU A 1 83 ? -6.607 1.460 12.998 1.00 97.69 83 LEU A O 1
ATOM 574 N N . LEU A 1 84 ? -4.859 2.811 13.422 1.00 98.00 84 LEU A N 1
ATOM 575 C CA . LEU A 1 84 ? -4.841 3.476 12.125 1.00 98.00 84 LEU A CA 1
ATOM 576 C C . LEU A 1 84 ? -3.565 3.090 11.364 1.00 98.00 84 LEU A C 1
ATOM 578 O O . LEU A 1 84 ? -2.457 3.449 11.772 1.00 98.00 84 LEU A O 1
ATOM 582 N N . LEU A 1 85 ? -3.717 2.351 10.264 1.00 98.31 85 LEU A N 1
ATOM 583 C CA . LEU A 1 85 ? -2.633 2.070 9.322 1.00 98.31 85 LEU A CA 1
ATOM 584 C C . LEU A 1 85 ? -2.563 3.225 8.319 1.00 98.31 85 LEU A C 1
ATOM 586 O O . LEU A 1 85 ? -3.510 3.434 7.567 1.00 98.31 85 LEU A O 1
ATOM 590 N N . LEU A 1 86 ? -1.460 3.969 8.309 1.00 97.69 86 LEU A N 1
ATOM 591 C CA . LEU A 1 86 ? -1.284 5.155 7.472 1.00 97.69 86 LEU A CA 1
ATOM 592 C C . LEU A 1 86 ? -0.165 4.931 6.459 1.00 97.69 86 LEU A C 1
ATOM 594 O O . LEU A 1 86 ? 0.953 4.596 6.851 1.00 97.69 86 LEU A O 1
ATOM 598 N N . SER A 1 87 ? -0.429 5.147 5.170 1.00 96.31 87 SER A N 1
ATOM 599 C CA . SER A 1 87 ? 0.646 5.264 4.184 1.00 96.31 87 SER A CA 1
ATOM 600 C C . SER A 1 87 ? 1.505 6.498 4.476 1.00 96.31 87 SER A C 1
ATOM 602 O O . SER A 1 87 ? 1.046 7.473 5.069 1.00 96.31 87 SER A O 1
ATOM 604 N N . GLY A 1 88 ? 2.774 6.468 4.069 1.00 92.44 88 GLY A N 1
ATOM 605 C CA . GLY A 1 88 ? 3.720 7.553 4.343 1.00 92.44 88 GLY A CA 1
ATOM 606 C C . GLY A 1 88 ? 3.349 8.885 3.687 1.00 92.44 88 GLY A C 1
ATOM 607 O O . GLY A 1 88 ? 3.829 9.929 4.118 1.00 92.44 88 GLY A O 1
ATOM 608 N N . ASP A 1 89 ? 2.488 8.858 2.671 1.00 90.94 89 ASP A N 1
ATOM 609 C CA . ASP A 1 89 ? 1.942 10.034 1.998 1.00 90.94 89 ASP A CA 1
ATOM 610 C C . ASP A 1 89 ? 0.535 10.423 2.490 1.00 90.94 89 ASP A C 1
ATOM 612 O O . ASP A 1 89 ? -0.069 11.348 1.941 1.00 90.94 89 ASP A O 1
ATOM 616 N N . ALA A 1 90 ? 0.016 9.745 3.521 1.00 95.69 90 ALA A N 1
ATOM 617 C CA . ALA A 1 90 ? -1.250 10.087 4.147 1.00 95.69 90 ALA A CA 1
ATOM 618 C C . ALA A 1 90 ? -1.159 11.426 4.893 1.00 95.69 90 ALA A C 1
ATOM 620 O O . ALA A 1 90 ? -0.154 11.758 5.525 1.00 95.69 90 ALA A O 1
ATOM 621 N N . GLY A 1 91 ? -2.236 12.204 4.851 1.00 95.00 91 GLY A N 1
ATOM 622 C CA . GLY A 1 91 ? -2.257 13.532 5.435 1.00 95.00 91 GLY A CA 1
ATOM 623 C C . GLY A 1 91 ? -3.591 14.263 5.289 1.00 95.00 91 GLY A C 1
ATOM 624 O O . GLY A 1 91 ? -4.601 13.656 4.929 1.00 95.00 91 GLY A O 1
ATOM 625 N N . PRO A 1 92 ? -3.608 15.582 5.553 1.00 95.75 92 PRO A N 1
ATOM 626 C CA . PRO A 1 92 ? -2.443 16.446 5.799 1.00 95.75 92 PRO A CA 1
ATOM 627 C C . PRO A 1 92 ? -1.672 16.127 7.098 1.00 95.75 92 PRO A C 1
ATOM 629 O O . PRO A 1 92 ? -2.263 15.558 8.017 1.00 95.75 92 PRO A O 1
ATOM 632 N N . PRO A 1 93 ? -0.388 16.522 7.237 1.00 94.75 93 PRO A N 1
ATOM 633 C CA . PRO A 1 93 ? 0.401 16.263 8.450 1.00 94.75 93 PRO A CA 1
ATOM 634 C C . PRO A 1 93 ? -0.273 16.745 9.742 1.00 94.75 93 PRO A C 1
ATOM 636 O O . PRO A 1 93 ? -0.280 16.036 10.742 1.00 94.75 93 PRO A O 1
ATOM 639 N N . GLN A 1 94 ? -0.935 17.904 9.690 1.00 95.12 94 GLN A N 1
ATOM 640 C CA . GLN A 1 94 ? -1.661 18.470 10.829 1.00 95.12 94 GLN A CA 1
ATOM 641 C C . GLN A 1 94 ? -2.828 17.575 11.263 1.00 95.12 94 GLN A C 1
ATOM 643 O O . GLN A 1 94 ? -3.112 17.463 12.451 1.00 95.12 94 GLN A O 1
ATOM 648 N N . VAL A 1 95 ? -3.489 16.904 10.313 1.00 94.25 95 VAL A N 1
ATOM 649 C CA . VAL A 1 95 ? -4.555 15.938 10.613 1.00 94.25 95 VAL A CA 1
ATOM 650 C C . VAL A 1 95 ? -3.975 14.695 11.281 1.00 94.25 95 VAL A C 1
ATOM 652 O O . VAL A 1 95 ? -4.536 14.218 12.262 1.00 94.25 95 VAL A O 1
ATOM 655 N N . VAL A 1 96 ? -2.825 14.199 10.818 1.00 94.75 96 VAL A N 1
ATOM 656 C CA . VAL A 1 96 ? -2.132 13.067 11.461 1.00 94.75 96 VAL A CA 1
ATOM 657 C C . VAL A 1 96 ? -1.755 13.406 12.908 1.00 94.75 96 VAL A C 1
ATOM 659 O O . VAL A 1 96 ? -1.922 12.570 13.799 1.00 94.75 96 VAL A O 1
ATOM 662 N N . ASP A 1 97 ? -1.311 14.636 13.165 1.00 94.44 97 ASP A N 1
ATOM 663 C CA . ASP A 1 97 ? -0.995 15.105 14.516 1.00 94.44 97 ASP A CA 1
ATOM 664 C C . ASP A 1 97 ? -2.238 15.201 15.409 1.00 94.44 97 ASP A C 1
ATOM 666 O O . ASP A 1 97 ? -2.190 14.764 16.559 1.00 94.44 97 ASP A O 1
ATOM 670 N N . VAL A 1 98 ? -3.370 15.684 14.881 1.00 94.62 98 VAL A N 1
ATOM 671 C CA . VAL A 1 98 ? -4.661 15.686 15.594 1.00 94.62 98 VAL A CA 1
ATOM 672 C C . VAL A 1 98 ? -5.100 14.264 15.945 1.00 94.62 98 VAL A C 1
ATOM 674 O O . VAL A 1 98 ? -5.486 14.008 17.084 1.00 94.62 98 VAL A O 1
ATOM 677 N N . LEU A 1 99 ? -4.998 13.319 15.008 1.00 94.75 99 LEU A N 1
ATOM 678 C CA . LEU A 1 99 ? -5.358 11.916 15.238 1.00 94.75 99 LEU A CA 1
ATOM 679 C C . LEU A 1 99 ? -4.475 11.278 16.320 1.00 94.75 99 LEU A C 1
ATOM 681 O O . LEU A 1 99 ? -4.981 10.562 17.185 1.00 94.75 99 LEU A O 1
ATOM 685 N N . ARG A 1 100 ? -3.172 11.591 16.324 1.00 94.44 100 ARG A N 1
ATOM 686 C CA . ARG A 1 100 ? -2.236 11.155 17.371 1.00 94.44 100 ARG A CA 1
ATOM 687 C C . ARG A 1 100 ? -2.587 11.764 18.730 1.00 94.44 100 ARG A C 1
ATOM 689 O O . ARG A 1 100 ? -2.623 11.051 19.728 1.00 94.44 100 ARG A O 1
ATOM 696 N N . ALA A 1 101 ? -2.862 13.068 18.771 1.00 93.19 101 ALA A N 1
ATOM 697 C CA . ALA A 1 101 ? -3.249 13.779 19.990 1.00 93.19 101 ALA A CA 1
ATOM 698 C C . ALA A 1 101 ? -4.602 13.302 20.546 1.00 93.19 101 ALA A C 1
ATOM 700 O O . ALA A 1 101 ? -4.807 13.316 21.756 1.00 93.19 101 ALA A O 1
ATOM 701 N N . GLY A 1 102 ? -5.493 12.817 19.676 1.00 89.62 102 GLY A N 1
ATOM 702 C CA . GLY A 1 102 ? -6.755 12.167 20.035 1.00 89.62 102 GLY A CA 1
ATOM 703 C C . GLY A 1 102 ? -6.604 10.779 20.669 1.00 89.62 102 GLY A C 1
ATOM 704 O O . GLY A 1 102 ? -7.611 10.145 20.970 1.00 89.62 102 GLY A O 1
ATOM 705 N N . GLY A 1 103 ? -5.373 10.296 20.875 1.00 89.69 103 GLY A N 1
ATOM 706 C CA . GLY A 1 103 ? -5.089 9.024 21.543 1.00 89.69 103 GLY A CA 1
ATOM 707 C C . GLY A 1 103 ? -5.169 7.795 20.637 1.00 89.69 103 GLY A C 1
ATOM 708 O O . GLY A 1 103 ? -5.133 6.673 21.142 1.00 89.69 103 GLY A O 1
ATOM 709 N N . LEU A 1 104 ? -5.266 7.973 19.313 1.00 94.00 104 LEU A N 1
ATOM 710 C CA . LEU A 1 104 ? -5.249 6.847 18.382 1.00 94.00 104 LEU A CA 1
ATOM 711 C C . LEU A 1 104 ? -3.847 6.245 18.269 1.00 94.00 104 LEU A C 1
ATOM 713 O O . LEU A 1 104 ? -2.844 6.953 18.151 1.00 94.00 104 LEU A O 1
ATOM 717 N N . THR A 1 105 ? -3.786 4.915 18.221 1.00 96.00 105 THR A N 1
ATOM 718 C CA . THR A 1 105 ? -2.553 4.210 17.864 1.00 96.00 105 THR A CA 1
ATOM 719 C C . THR A 1 105 ? -2.359 4.296 16.356 1.00 96.00 105 THR A C 1
ATOM 721 O O . THR A 1 105 ? -3.198 3.828 15.586 1.00 96.00 105 THR A O 1
ATOM 724 N N . LEU A 1 106 ? -1.251 4.903 15.931 1.00 96.44 106 LEU A N 1
ATOM 725 C CA . LEU A 1 106 ? -0.924 5.099 14.521 1.00 96.44 106 LEU A CA 1
ATOM 726 C C . LEU A 1 106 ? 0.266 4.223 14.128 1.00 96.44 106 LEU A C 1
ATOM 728 O O . LEU A 1 106 ? 1.318 4.288 14.764 1.00 96.44 106 LEU A O 1
ATOM 732 N N . ALA A 1 107 ? 0.133 3.476 13.036 1.00 97.00 107 ALA A N 1
ATOM 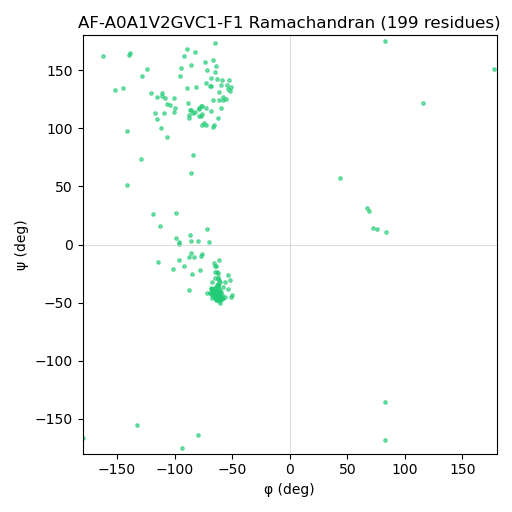733 C CA . ALA A 1 107 ? 1.253 2.834 12.360 1.00 97.00 107 ALA A CA 1
ATOM 734 C C . ALA A 1 107 ? 1.461 3.511 11.004 1.00 97.00 107 ALA A C 1
ATOM 736 O O . ALA A 1 107 ? 0.737 3.249 10.044 1.00 97.00 107 ALA A O 1
ATOM 737 N N . VAL A 1 108 ? 2.447 4.408 10.946 1.00 96.06 108 VAL A N 1
ATOM 738 C CA . VAL A 1 108 ? 2.834 5.096 9.710 1.00 96.06 108 VAL A CA 1
ATOM 739 C C . VAL A 1 108 ? 3.834 4.224 8.966 1.00 96.06 108 VAL A C 1
ATOM 741 O O . VAL A 1 108 ? 4.931 3.968 9.462 1.00 96.06 108 VAL A O 1
ATOM 744 N N . ILE A 1 109 ? 3.443 3.754 7.787 1.00 95.62 109 ILE A N 1
ATOM 745 C CA . ILE A 1 109 ? 4.242 2.872 6.947 1.00 95.62 109 ILE A CA 1
ATOM 746 C C . ILE A 1 109 ? 4.879 3.711 5.839 1.00 95.62 109 ILE A C 1
ATOM 748 O O . ILE A 1 109 ? 4.141 4.233 5.001 1.00 95.62 109 ILE A O 1
ATOM 752 N N . PRO A 1 110 ? 6.218 3.854 5.810 1.00 90.50 110 PRO A N 1
ATOM 753 C CA . PRO A 1 110 ? 6.898 4.631 4.783 1.00 90.50 110 PRO A CA 1
ATOM 754 C C . PRO A 1 110 ? 6.492 4.193 3.377 1.00 90.50 110 PRO A C 1
ATOM 756 O O . PRO A 1 110 ? 6.305 3.003 3.107 1.00 90.50 110 PRO A O 1
ATOM 759 N N . ASP A 1 111 ? 6.356 5.170 2.489 1.00 86.56 111 ASP A N 1
ATOM 760 C CA . ASP A 1 111 ? 6.127 4.894 1.080 1.00 86.56 111 ASP A CA 1
ATOM 761 C C . ASP A 1 111 ? 7.456 4.673 0.349 1.00 86.56 111 ASP A C 1
ATOM 763 O O . ASP A 1 111 ? 8.508 5.149 0.784 1.00 86.56 111 ASP A O 1
ATOM 767 N N . GLY A 1 112 ? 7.429 3.926 -0.750 1.00 89.12 112 GLY A N 1
ATOM 768 C CA . GLY A 1 112 ? 8.642 3.598 -1.485 1.00 89.12 112 GLY A CA 1
ATOM 769 C C . GLY A 1 112 ? 8.389 2.677 -2.669 1.00 89.12 112 GLY A C 1
ATOM 770 O O . GLY A 1 112 ? 7.478 1.850 -2.652 1.00 89.12 112 GLY A O 1
ATOM 771 N N . ALA A 1 113 ? 9.237 2.808 -3.687 1.00 89.44 113 ALA A N 1
ATOM 772 C CA . ALA A 1 113 ? 9.127 2.058 -4.928 1.00 89.44 113 ALA A CA 1
ATOM 773 C C . ALA A 1 113 ? 9.982 0.777 -4.926 1.00 89.44 113 ALA A C 1
ATOM 775 O O . ALA A 1 113 ? 11.038 0.705 -4.295 1.00 89.44 113 ALA A O 1
ATOM 776 N N . GLY A 1 114 ? 9.538 -0.219 -5.697 1.00 90.69 114 GLY A N 1
ATOM 777 C CA . GLY A 1 114 ? 10.258 -1.474 -5.924 1.00 90.69 114 GLY A CA 1
ATOM 778 C C . GLY A 1 114 ? 10.068 -2.532 -4.833 1.00 90.69 114 GLY A C 1
ATOM 779 O O . GLY A 1 114 ? 9.433 -2.311 -3.799 1.00 90.69 114 GLY A O 1
ATOM 780 N N . ILE A 1 115 ? 10.636 -3.715 -5.076 1.00 93.12 115 ILE A N 1
ATOM 781 C CA . ILE A 1 115 ? 10.358 -4.918 -4.281 1.00 93.12 115 ILE A CA 1
ATOM 782 C C . ILE A 1 115 ? 10.768 -4.805 -2.809 1.00 93.12 115 ILE A C 1
ATOM 784 O O . ILE A 1 115 ? 10.068 -5.302 -1.926 1.00 93.12 115 ILE A O 1
ATOM 788 N N . ALA A 1 116 ? 11.862 -4.097 -2.517 1.00 92.81 116 ALA A N 1
ATOM 789 C CA . ALA A 1 116 ? 12.312 -3.888 -1.144 1.00 92.81 116 ALA A CA 1
ATOM 790 C C . ALA A 1 116 ? 11.265 -3.119 -0.317 1.00 92.81 116 ALA A C 1
ATOM 792 O O . ALA A 1 116 ? 10.954 -3.514 0.807 1.00 92.81 116 ALA A O 1
ATOM 793 N N . ALA A 1 117 ? 10.677 -2.066 -0.894 1.00 93.50 117 ALA A N 1
ATOM 794 C CA . ALA A 1 117 ? 9.641 -1.274 -0.240 1.00 93.50 117 ALA A CA 1
ATOM 795 C C . ALA A 1 117 ? 8.339 -2.069 -0.057 1.00 93.50 117 ALA A C 1
ATOM 797 O O . ALA A 1 117 ? 7.706 -1.988 0.996 1.00 93.50 117 ALA A O 1
ATOM 798 N N . VAL A 1 118 ? 7.971 -2.906 -1.033 1.00 94.50 118 VAL A N 1
ATOM 799 C CA . VAL A 1 118 ? 6.819 -3.816 -0.916 1.00 94.50 118 VAL A CA 1
ATOM 800 C C . VAL A 1 118 ? 7.012 -4.804 0.240 1.00 94.50 118 VAL A C 1
ATOM 802 O O . VAL A 1 118 ? 6.121 -4.952 1.078 1.00 94.50 118 VAL A O 1
ATOM 805 N N . GLY A 1 119 ? 8.191 -5.425 0.348 1.00 96.50 119 GLY A N 1
ATOM 806 C CA . GLY A 1 119 ? 8.517 -6.336 1.449 1.00 96.50 119 GLY A CA 1
ATOM 807 C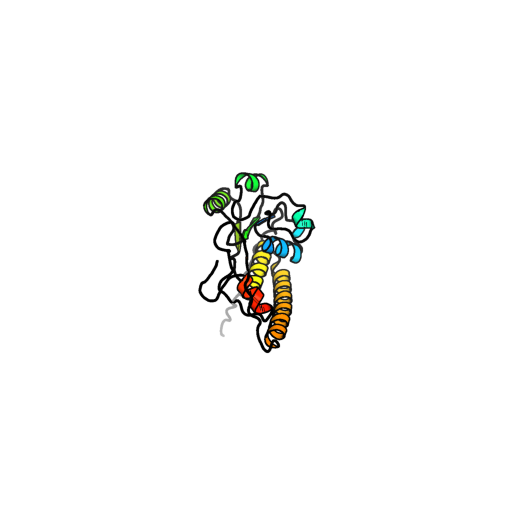 C . GLY A 1 119 ? 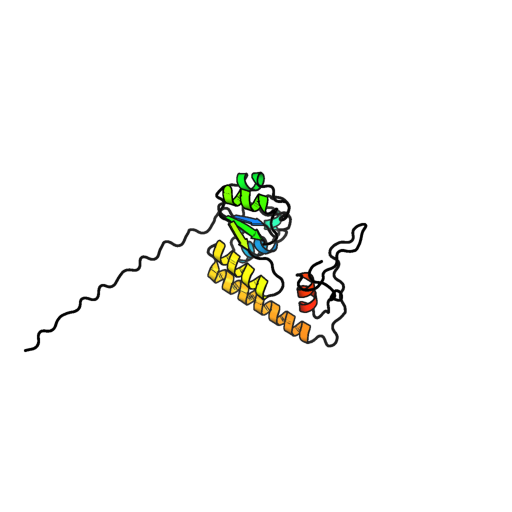8.465 -5.655 2.821 1.00 96.50 119 GLY A C 1
ATOM 808 O O . GLY A 1 119 ? 7.876 -6.196 3.758 1.00 96.50 119 GLY A O 1
ATOM 809 N N . GLN A 1 120 ? 9.011 -4.438 2.935 1.00 95.75 120 GLN A N 1
ATOM 810 C CA . GLN A 1 120 ? 8.938 -3.633 4.161 1.00 95.75 120 GLN A CA 1
ATOM 811 C C . GLN A 1 120 ? 7.491 -3.289 4.539 1.00 95.75 120 GLN A C 1
ATOM 813 O O . GLN A 1 120 ? 7.120 -3.406 5.707 1.00 95.75 120 GLN A O 1
ATOM 818 N N . LYS A 1 121 ? 6.658 -2.927 3.556 1.00 96.69 121 LYS A N 1
ATOM 819 C CA . LYS A 1 121 ? 5.234 -2.618 3.747 1.00 96.69 121 LYS A CA 1
ATOM 820 C C . LYS A 1 121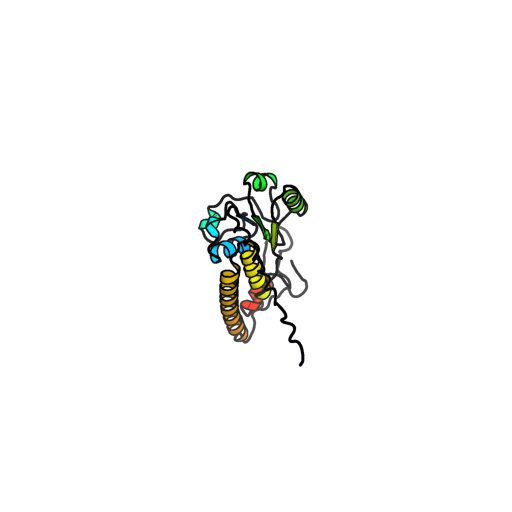 ? 4.467 -3.830 4.280 1.00 96.69 121 LYS A C 1
ATOM 822 O O . LYS A 1 121 ? 3.782 -3.719 5.295 1.00 96.69 121 LYS A O 1
ATOM 827 N N . ILE A 1 122 ? 4.649 -5.002 3.667 1.00 98.19 122 ILE A N 1
ATOM 828 C CA . ILE A 1 122 ? 4.038 -6.262 4.122 1.00 98.19 122 ILE A CA 1
ATOM 829 C C . ILE A 1 122 ? 4.475 -6.598 5.553 1.00 98.19 122 ILE A C 1
ATOM 831 O O . ILE A 1 122 ? 3.634 -6.914 6.397 1.00 98.19 122 ILE A O 1
ATOM 835 N N . ALA A 1 123 ? 5.775 -6.503 5.845 1.00 97.50 123 ALA A N 1
ATOM 836 C CA . ALA A 1 123 ? 6.316 -6.800 7.168 1.00 97.50 123 ALA A CA 1
ATOM 837 C C . ALA A 1 123 ? 5.759 -5.858 8.246 1.00 97.50 123 ALA A C 1
ATOM 839 O O . ALA A 1 123 ? 5.360 -6.318 9.316 1.00 97.50 123 ALA A O 1
ATOM 840 N N . ALA A 1 124 ? 5.682 -4.557 7.958 1.00 97.31 124 ALA A N 1
ATOM 841 C CA . ALA A 1 124 ? 5.197 -3.562 8.906 1.00 97.31 124 ALA A CA 1
ATOM 842 C C . ALA A 1 124 ? 3.692 -3.708 9.188 1.00 97.31 124 ALA A C 1
ATOM 844 O O . ALA A 1 124 ? 3.284 -3.680 10.350 1.00 97.31 124 ALA A O 1
ATOM 845 N N . VAL A 1 125 ? 2.875 -3.962 8.158 1.00 97.94 125 VAL A N 1
ATOM 846 C CA . VAL A 1 125 ? 1.447 -4.284 8.338 1.00 97.94 125 VAL A CA 1
ATOM 847 C C . VAL A 1 125 ? 1.292 -5.586 9.130 1.00 97.94 125 VAL A C 1
ATOM 849 O O . VAL A 1 125 ? 0.509 -5.657 10.075 1.00 97.94 125 VAL A O 1
ATOM 852 N N . GLY A 1 126 ? 2.090 -6.607 8.811 1.00 97.62 126 GLY A N 1
ATOM 853 C CA . GLY A 1 126 ? 2.131 -7.862 9.556 1.00 97.62 126 GLY A CA 1
ATOM 854 C C . GLY A 1 126 ? 2.438 -7.678 11.036 1.00 97.62 126 GLY A C 1
ATOM 855 O O . GLY A 1 126 ? 1.761 -8.263 11.877 1.00 97.62 126 GLY A O 1
ATOM 856 N N . ALA A 1 127 ? 3.430 -6.854 11.366 1.00 96.56 127 ALA A N 1
ATOM 857 C CA . ALA A 1 127 ? 3.776 -6.539 12.746 1.00 96.56 127 ALA A CA 1
ATOM 858 C C . ALA A 1 127 ? 2.626 -5.813 13.463 1.00 96.56 127 ALA A C 1
ATOM 860 O O . ALA A 1 127 ? 2.227 -6.238 14.546 1.00 96.56 127 ALA A O 1
ATOM 861 N N . ALA A 1 128 ? 2.042 -4.790 12.830 1.00 96.62 128 ALA A N 1
ATOM 862 C CA . ALA A 1 128 ? 0.946 -4.005 13.400 1.00 96.62 128 ALA A CA 1
ATOM 863 C C . ALA A 1 128 ? -0.321 -4.840 13.676 1.00 96.62 128 ALA A C 1
ATOM 865 O O . ALA A 1 128 ? -1.060 -4.555 14.614 1.00 96.62 128 ALA A O 1
ATOM 866 N N . LEU A 1 129 ? -0.557 -5.895 12.891 1.00 96.44 129 LEU A N 1
ATOM 867 C CA . LEU A 1 129 ? -1.728 -6.771 13.017 1.00 96.44 129 LEU A CA 1
ATOM 868 C C . LEU A 1 129 ? -1.470 -8.052 13.832 1.00 96.44 129 LEU A C 1
ATOM 870 O O . LEU A 1 129 ? -2.363 -8.892 13.944 1.00 96.44 129 LEU A O 1
ATOM 874 N N . GLY A 1 130 ? -0.254 -8.262 14.351 1.00 95.81 130 GLY A N 1
ATOM 875 C CA . GLY A 1 130 ? 0.111 -9.517 15.023 1.00 95.81 130 GLY A CA 1
ATOM 876 C C . GLY A 1 130 ? 0.152 -10.731 14.079 1.00 95.81 130 GLY A C 1
ATOM 877 O O . GLY A 1 130 ? -0.156 -11.855 14.471 1.00 95.81 130 GLY A O 1
ATOM 878 N N . ARG A 1 131 ? 0.511 -10.515 12.808 1.00 97.00 131 ARG A N 1
ATOM 879 C CA . ARG A 1 131 ? 0.568 -11.508 11.717 1.00 97.00 131 ARG A CA 1
ATOM 880 C C . ARG A 1 131 ? 1.973 -11.680 11.127 1.00 97.00 131 ARG A C 1
ATOM 882 O O . ARG A 1 131 ? 2.104 -12.085 9.974 1.00 97.00 131 ARG A O 1
ATOM 889 N N . ALA A 1 132 ? 3.022 -11.410 11.904 1.00 96.81 132 ALA A N 1
ATOM 890 C CA . ALA A 1 132 ? 4.409 -11.431 11.430 1.00 96.81 132 ALA A CA 1
ATOM 891 C C . ALA A 1 132 ? 4.822 -12.714 10.665 1.00 96.81 132 ALA A C 1
ATOM 893 O O . ALA A 1 132 ? 5.411 -12.569 9.594 1.00 96.81 132 ALA A O 1
ATOM 894 N N . PRO A 1 133 ? 4.470 -13.948 11.097 1.00 97.25 133 PRO A N 1
ATOM 895 C CA . PRO A 1 133 ? 4.812 -15.152 10.330 1.00 97.25 133 PRO A CA 1
ATOM 896 C C . PRO A 1 133 ? 4.175 -15.169 8.935 1.00 97.25 133 PRO A C 1
ATOM 898 O O . PRO A 1 133 ? 4.851 -15.389 7.936 1.00 97.25 133 PRO A O 1
ATOM 901 N N . ARG A 1 134 ? 2.883 -14.831 8.849 1.00 97.75 134 ARG A N 1
ATOM 902 C CA . ARG A 1 134 ? 2.152 -14.784 7.576 1.00 97.75 134 ARG A CA 1
ATOM 903 C C . ARG A 1 134 ? 2.656 -13.665 6.665 1.00 97.75 134 ARG A C 1
ATOM 905 O O . ARG A 1 134 ? 2.651 -13.818 5.449 1.00 97.75 134 ARG A O 1
ATOM 912 N N . ALA A 1 135 ? 3.119 -12.559 7.245 1.00 98.25 135 ALA A N 1
ATOM 913 C CA . ALA A 1 135 ? 3.760 -11.485 6.499 1.00 98.25 135 ALA A CA 1
ATOM 914 C C . ALA A 1 135 ? 5.118 -11.894 5.930 1.00 98.25 135 ALA A C 1
ATOM 916 O O . ALA A 1 135 ? 5.412 -11.554 4.788 1.00 98.25 135 ALA A O 1
ATOM 917 N N . ALA A 1 136 ? 5.913 -12.670 6.670 1.00 98.38 136 ALA A N 1
ATOM 918 C CA . ALA A 1 136 ? 7.153 -13.230 6.143 1.00 98.38 136 ALA A CA 1
ATOM 919 C C . ALA A 1 136 ? 6.887 -14.184 4.964 1.00 98.38 136 ALA A C 1
ATOM 921 O O . ALA A 1 136 ? 7.600 -14.139 3.963 1.00 98.38 136 ALA A O 1
ATOM 922 N N . ASP A 1 137 ? 5.844 -15.012 5.047 1.00 98.38 137 ASP A N 1
ATOM 923 C CA . ASP A 1 137 ? 5.445 -15.904 3.952 1.00 98.38 137 ASP A CA 1
ATOM 924 C C . ASP A 1 137 ? 4.987 -15.121 2.716 1.00 98.38 137 ASP A C 1
ATOM 926 O O . ASP A 1 137 ? 5.469 -15.370 1.611 1.00 98.38 137 ASP A O 1
ATOM 930 N N . LEU A 1 138 ? 4.115 -14.127 2.909 1.00 98.44 138 LEU A N 1
ATOM 931 C CA . LEU A 1 138 ? 3.628 -13.268 1.832 1.00 98.44 138 LEU A CA 1
ATOM 932 C C . LEU A 1 138 ? 4.771 -12.485 1.171 1.00 98.44 138 LEU A C 1
ATOM 934 O O . LEU A 1 138 ? 4.865 -12.464 -0.052 1.00 98.44 138 LEU A O 1
ATOM 938 N N . ALA A 1 139 ? 5.670 -11.889 1.958 1.00 98.12 139 ALA A N 1
ATOM 939 C CA . ALA A 1 139 ? 6.813 -11.147 1.430 1.00 98.12 139 ALA A CA 1
ATOM 940 C C . ALA A 1 139 ? 7.745 -12.042 0.599 1.00 98.12 139 ALA A C 1
ATOM 942 O O . ALA A 1 139 ? 8.228 -11.610 -0.446 1.00 98.12 139 ALA A O 1
ATOM 943 N N . ARG A 1 140 ? 7.963 -13.299 1.016 1.00 98.25 140 ARG A N 1
ATOM 944 C CA . ARG A 1 140 ? 8.734 -14.277 0.230 1.00 98.25 140 ARG A CA 1
ATOM 945 C C . ARG A 1 140 ? 8.044 -14.639 -1.081 1.00 98.25 140 ARG A C 1
ATOM 947 O O . ARG A 1 140 ? 8.724 -14.704 -2.099 1.00 98.25 140 ARG A O 1
ATOM 954 N N . SER A 1 141 ? 6.727 -14.848 -1.064 1.00 97.94 141 SER A N 1
ATOM 955 C CA . SER A 1 141 ? 5.959 -15.127 -2.284 1.00 97.94 141 SER A CA 1
ATOM 956 C C . SER A 1 141 ? 6.071 -13.973 -3.278 1.00 97.94 141 SER A C 1
ATOM 958 O O . SER A 1 141 ? 6.462 -14.181 -4.419 1.00 97.94 141 SER A O 1
ATOM 960 N N . VAL A 1 142 ? 5.824 -12.743 -2.819 1.00 96.94 142 VAL A N 1
ATOM 961 C CA . VAL A 1 142 ? 5.881 -11.549 -3.673 1.00 96.94 142 VAL A CA 1
ATOM 962 C C . VAL A 1 142 ? 7.298 -11.305 -4.202 1.00 96.94 142 VAL A C 1
ATOM 964 O O . VAL A 1 142 ? 7.466 -10.919 -5.355 1.00 96.94 142 VAL A O 1
ATOM 967 N N . ALA A 1 143 ? 8.334 -11.568 -3.400 1.00 96.56 143 ALA A N 1
ATOM 968 C CA . ALA A 1 143 ? 9.722 -11.490 -3.856 1.00 96.56 143 ALA A CA 1
ATOM 969 C C . ALA A 1 143 ? 10.051 -12.531 -4.937 1.00 96.56 143 ALA A C 1
ATOM 971 O O . ALA A 1 143 ? 10.795 -12.221 -5.865 1.00 96.56 143 ALA A O 1
ATOM 972 N N . ALA A 1 144 ? 9.498 -13.743 -4.842 1.00 97.06 144 ALA A N 1
ATOM 973 C CA . ALA A 1 144 ? 9.674 -14.770 -5.865 1.00 97.06 144 ALA A CA 1
ATOM 974 C C . ALA A 1 144 ? 8.980 -14.383 -7.182 1.00 97.06 144 ALA A C 1
ATOM 976 O O . ALA A 1 144 ? 9.593 -14.496 -8.244 1.00 97.06 144 ALA A O 1
ATOM 977 N N . ASP A 1 145 ? 7.753 -13.858 -7.110 1.00 95.12 145 ASP A N 1
ATOM 978 C CA . ASP A 1 145 ? 7.026 -13.359 -8.284 1.00 95.12 145 ASP A CA 1
ATOM 979 C C . ASP A 1 145 ? 7.782 -12.199 -8.949 1.00 95.12 145 ASP A C 1
ATOM 981 O O . ASP A 1 145 ? 7.934 -12.157 -10.171 1.00 95.12 145 ASP A O 1
ATOM 985 N N . TRP A 1 146 ? 8.334 -11.285 -8.146 1.00 93.69 146 TRP A N 1
ATOM 986 C CA . TRP A 1 146 ? 9.136 -10.172 -8.652 1.00 93.69 146 TRP A CA 1
ATOM 987 C C . TRP A 1 146 ? 10.440 -10.636 -9.307 1.00 93.69 146 TRP A C 1
ATOM 989 O O . TRP A 1 146 ? 10.804 -10.136 -10.366 1.00 93.69 146 TRP A O 1
ATOM 999 N N . ALA A 1 147 ? 11.126 -11.628 -8.736 1.00 93.88 147 ALA A N 1
ATOM 1000 C CA . ALA A 1 147 ? 12.336 -12.185 -9.340 1.00 93.88 147 ALA A CA 1
ATOM 1001 C C . ALA A 1 147 ? 12.057 -12.825 -10.714 1.00 93.88 147 ALA A C 1
ATOM 1003 O O . ALA A 1 147 ? 12.893 -12.749 -11.617 1.00 93.88 147 ALA A O 1
ATOM 1004 N N . ALA A 1 148 ? 10.876 -13.424 -10.899 1.00 93.12 148 ALA A N 1
ATOM 1005 C CA . ALA A 1 148 ? 10.447 -13.924 -12.203 1.00 93.12 148 ALA A CA 1
ATOM 1006 C C . ALA A 1 148 ? 10.217 -12.782 -13.212 1.00 93.12 148 ALA A C 1
ATOM 1008 O O . ALA A 1 148 ? 10.586 -12.921 -14.380 1.00 93.12 148 ALA A O 1
ATOM 1009 N N . LEU A 1 149 ? 9.667 -11.644 -12.766 1.00 91.69 149 LEU A N 1
ATOM 1010 C CA . LEU A 1 149 ? 9.544 -10.437 -13.591 1.00 91.69 149 LEU A CA 1
ATOM 1011 C C . LEU A 1 149 ? 10.915 -9.876 -13.979 1.00 91.69 149 LEU A C 1
ATOM 1013 O O . LEU A 1 149 ? 11.138 -9.611 -15.156 1.00 91.69 149 LEU A O 1
ATOM 1017 N N . ASP A 1 150 ? 11.852 -9.774 -13.034 1.00 91.06 150 ASP A N 1
ATOM 1018 C CA . ASP A 1 150 ? 13.210 -9.288 -13.308 1.00 91.06 150 ASP A CA 1
ATOM 1019 C C . ASP A 1 150 ? 13.926 -10.178 -14.340 1.00 91.06 150 ASP A C 1
ATOM 1021 O O . ASP A 1 150 ? 14.580 -9.676 -15.257 1.00 91.06 150 ASP A O 1
ATOM 1025 N N . ALA A 1 151 ? 13.763 -11.502 -14.248 1.00 93.38 151 ALA A N 1
ATOM 1026 C CA . ALA A 1 151 ? 14.311 -12.436 -15.230 1.00 93.38 151 ALA A CA 1
ATOM 1027 C C . ALA A 1 151 ? 13.690 -12.245 -16.626 1.00 93.38 151 ALA A C 1
ATOM 1029 O O . ALA A 1 151 ? 14.405 -12.263 -17.630 1.00 93.38 151 ALA A O 1
ATOM 1030 N N . ALA A 1 152 ? 12.373 -12.028 -16.701 1.00 92.56 152 ALA A N 1
ATOM 1031 C CA . ALA A 1 152 ? 11.686 -11.747 -17.959 1.00 92.56 152 ALA A CA 1
ATOM 1032 C C . ALA A 1 152 ? 12.114 -10.396 -18.559 1.00 92.56 152 ALA A C 1
ATOM 1034 O O . ALA A 1 152 ? 12.370 -10.308 -19.760 1.00 92.56 152 ALA A O 1
ATOM 1035 N N . ALA A 1 153 ? 12.257 -9.363 -17.727 1.00 92.31 153 ALA A N 1
ATOM 1036 C CA . ALA A 1 153 ? 12.733 -8.044 -18.127 1.00 92.31 153 ALA A CA 1
ATOM 1037 C C . ALA A 1 153 ? 14.176 -8.093 -18.655 1.00 92.31 153 ALA A C 1
ATOM 1039 O O . ALA A 1 153 ? 14.479 -7.480 -19.677 1.00 92.31 153 ALA A O 1
ATOM 1040 N N . ALA A 1 154 ? 15.058 -8.872 -18.019 1.00 92.06 154 ALA A N 1
ATOM 1041 C CA . ALA A 1 154 ? 16.443 -9.050 -18.457 1.00 92.06 154 ALA A CA 1
ATOM 1042 C C . ALA A 1 154 ? 16.570 -9.754 -19.822 1.00 92.06 154 ALA A C 1
ATOM 1044 O O . ALA A 1 154 ? 17.566 -9.569 -20.520 1.00 92.06 154 ALA A O 1
ATOM 1045 N N . ALA A 1 155 ? 15.565 -10.537 -20.227 1.00 93.88 155 ALA A N 1
ATOM 1046 C CA . ALA A 1 155 ? 15.522 -11.169 -21.544 1.00 93.88 155 ALA A CA 1
ATOM 1047 C C . ALA A 1 155 ? 15.141 -10.192 -22.679 1.00 93.88 155 ALA A C 1
ATOM 1049 O O . ALA A 1 155 ? 15.233 -10.546 -23.857 1.00 93.88 155 ALA A O 1
ATOM 1050 N N . VAL A 1 156 ? 14.729 -8.959 -22.358 1.00 93.81 156 VAL A N 1
ATOM 1051 C CA . VAL A 1 156 ? 14.394 -7.931 -23.350 1.00 93.81 156 VAL A CA 1
ATOM 1052 C C . VAL A 1 156 ? 15.677 -7.344 -23.946 1.00 93.81 156 VAL A C 1
ATOM 1054 O O . VAL A 1 156 ? 16.334 -6.493 -23.353 1.00 93.81 156 VAL A O 1
ATOM 1057 N N . ALA A 1 157 ? 16.016 -7.760 -25.170 1.00 93.56 157 ALA A N 1
ATOM 1058 C CA . ALA A 1 157 ? 17.239 -7.327 -25.858 1.00 93.56 157 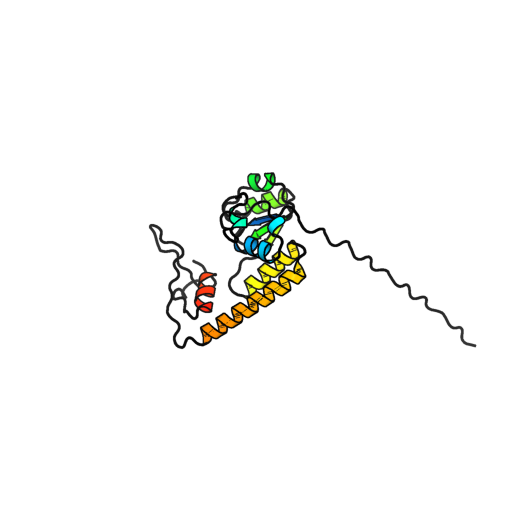ALA A CA 1
ATOM 1059 C C . ALA A 1 157 ? 17.304 -5.812 -26.133 1.00 93.56 157 ALA A C 1
ATOM 1061 O O . ALA A 1 157 ? 18.384 -5.239 -26.265 1.00 93.56 157 ALA A O 1
ATOM 1062 N N . THR A 1 158 ? 16.158 -5.145 -26.274 1.00 94.88 158 THR A N 1
ATOM 1063 C CA . THR A 1 158 ? 16.098 -3.701 -26.533 1.00 94.88 158 THR A CA 1
ATOM 1064 C C . THR A 1 158 ? 14.933 -3.086 -25.763 1.00 94.88 158 THR A C 1
ATOM 1066 O O . THR A 1 158 ? 13.796 -3.150 -26.233 1.00 94.88 158 THR A O 1
ATOM 1069 N N . PRO A 1 159 ? 15.193 -2.488 -24.584 1.00 94.31 159 PRO A N 1
ATOM 1070 C CA . PRO A 1 159 ? 14.159 -1.852 -23.778 1.00 94.31 159 PRO A CA 1
ATOM 1071 C C . PRO A 1 159 ? 13.435 -0.744 -24.543 1.00 94.31 159 PRO A C 1
ATOM 1073 O O . PRO A 1 159 ? 14.054 0.212 -25.028 1.00 94.31 159 PRO A O 1
ATOM 1076 N N . LEU A 1 160 ? 12.109 -0.857 -24.628 1.00 96.25 160 LEU A N 1
ATOM 1077 C CA . LEU A 1 160 ? 11.280 0.147 -25.287 1.00 96.25 160 LEU A CA 1
ATOM 1078 C C . LEU A 1 160 ? 11.266 1.449 -24.467 1.00 96.25 160 LEU A C 1
ATOM 1080 O O . LEU A 1 160 ? 11.129 1.394 -23.243 1.00 96.25 160 LEU A O 1
ATOM 1084 N N . PRO A 1 161 ? 11.391 2.626 -25.106 1.00 96.75 161 PRO A N 1
ATOM 1085 C CA . PRO A 1 161 ? 11.189 3.898 -24.427 1.00 96.75 161 PRO A CA 1
ATOM 1086 C C . PRO A 1 161 ? 9.719 4.046 -24.012 1.00 96.75 161 PRO A C 1
ATOM 1088 O O . PRO A 1 161 ? 8.827 3.981 -24.855 1.00 96.75 161 PRO A O 1
ATOM 1091 N N . VAL A 1 162 ? 9.469 4.280 -22.725 1.00 97.62 162 VAL A N 1
ATOM 1092 C CA . VAL A 1 162 ? 8.123 4.447 -22.161 1.00 97.62 162 VAL A CA 1
ATOM 1093 C C . VAL A 1 162 ? 7.997 5.818 -21.510 1.00 97.62 162 VAL A C 1
ATOM 1095 O O . VAL A 1 162 ? 8.837 6.203 -20.699 1.00 97.62 162 VAL A O 1
ATOM 1098 N N . LEU A 1 163 ? 6.927 6.540 -21.848 1.00 96.12 163 LEU A N 1
ATOM 1099 C CA . LEU A 1 163 ? 6.486 7.744 -21.146 1.00 96.12 163 LEU A CA 1
ATOM 1100 C C . LEU A 1 163 ? 5.276 7.389 -20.282 1.00 96.12 163 LEU A C 1
ATOM 1102 O O . LEU A 1 163 ? 4.247 6.971 -20.810 1.00 96.12 163 LEU A O 1
ATOM 1106 N N . PHE A 1 164 ? 5.386 7.580 -18.968 1.00 96.69 164 PHE A N 1
ATOM 1107 C CA . PHE A 1 164 ? 4.273 7.361 -18.048 1.00 96.69 164 PHE A CA 1
ATOM 1108 C C . PHE A 1 164 ? 3.608 8.693 -17.693 1.00 96.69 164 PHE A C 1
ATOM 1110 O O . PHE A 1 164 ? 4.237 9.565 -17.091 1.00 96.69 164 PHE A O 1
ATOM 1117 N N . ILE A 1 165 ? 2.333 8.842 -18.052 1.00 95.19 165 ILE A N 1
ATOM 1118 C CA . ILE A 1 165 ? 1.542 10.054 -17.817 1.00 95.19 165 ILE A CA 1
ATOM 1119 C C . ILE A 1 165 ? 0.545 9.781 -16.692 1.00 95.19 165 ILE A C 1
ATOM 1121 O O . ILE A 1 165 ? -0.298 8.897 -16.806 1.00 95.19 165 ILE A O 1
ATOM 1125 N N . ILE A 1 166 ? 0.631 10.558 -15.615 1.00 92.31 166 ILE A N 1
ATOM 1126 C CA . ILE A 1 166 ? -0.243 10.439 -14.439 1.00 92.31 166 ILE A CA 1
ATOM 1127 C C . ILE A 1 166 ? -1.509 11.263 -14.626 1.00 92.31 166 ILE A C 1
ATOM 1129 O O . ILE A 1 166 ? -2.595 10.843 -14.237 1.00 92.31 166 ILE A O 1
ATOM 1133 N N . GLY A 1 167 ? -1.371 12.448 -15.218 1.00 91.00 167 GLY A N 1
ATOM 1134 C CA . GLY A 1 167 ? -2.478 13.374 -15.390 1.00 91.00 167 GLY A CA 1
ATOM 1135 C C . GLY A 1 167 ? -2.297 14.258 -16.612 1.00 91.00 167 GLY A C 1
ATOM 1136 O O . GLY A 1 167 ? -1.243 14.862 -16.814 1.00 91.00 167 GLY A O 1
ATOM 1137 N N . LEU A 1 168 ? -3.365 14.362 -17.400 1.00 85.19 168 LEU A N 1
ATOM 1138 C CA . LEU A 1 168 ? -3.497 15.308 -18.503 1.00 85.19 168 LEU A CA 1
ATOM 1139 C C . LEU A 1 168 ? -4.477 16.401 -18.072 1.00 85.19 168 LEU A C 1
ATOM 1141 O O . LEU A 1 168 ? -5.692 16.248 -18.174 1.00 85.19 168 LEU A O 1
ATOM 1145 N N . GLY A 1 169 ? -3.941 17.482 -17.506 1.00 78.25 169 GLY A N 1
ATOM 1146 C CA . GLY A 1 169 ? -4.709 18.677 -17.159 1.00 78.25 169 GLY A CA 1
ATOM 1147 C C . GLY A 1 169 ? -4.677 19.729 -18.270 1.00 78.25 169 GLY A C 1
ATOM 1148 O O . GLY A 1 169 ? -4.064 19.536 -19.314 1.00 78.25 169 GLY A O 1
ATOM 1149 N N . ARG A 1 170 ? -5.265 20.907 -18.016 1.00 75.88 170 ARG A N 1
ATOM 1150 C CA . ARG A 1 170 ? -5.168 22.083 -18.913 1.00 75.88 170 ARG A CA 1
ATOM 1151 C C . ARG A 1 170 ? -3.778 22.759 -18.913 1.00 75.88 170 ARG A C 1
ATOM 1153 O O . ARG A 1 170 ? -3.655 23.888 -19.371 1.00 75.88 170 ARG A O 1
ATOM 1160 N N . GLY A 1 171 ? -2.756 22.101 -18.367 1.00 82.06 171 GLY A N 1
ATOM 1161 C CA . GLY A 1 171 ? -1.393 22.611 -18.202 1.00 82.06 171 GLY A CA 1
ATOM 1162 C C . GLY A 1 171 ? -0.349 21.594 -18.663 1.00 82.06 171 GLY A C 1
ATOM 1163 O O . GLY A 1 171 ? -0.643 20.729 -19.485 1.00 82.06 171 GLY A O 1
ATOM 1164 N N . VAL A 1 172 ? 0.873 21.690 -18.131 1.00 83.62 172 VAL A N 1
ATOM 1165 C CA . VAL A 1 172 ? 1.944 20.726 -18.433 1.00 83.62 172 VAL A CA 1
ATOM 1166 C C . VAL A 1 172 ? 1.511 19.324 -17.971 1.00 83.62 172 VAL A C 1
ATOM 1168 O O . VAL A 1 172 ? 1.040 19.199 -16.837 1.00 83.62 172 VAL A O 1
ATOM 1171 N N . PRO A 1 173 ? 1.633 18.280 -18.817 1.00 90.12 173 PRO A N 1
ATOM 1172 C CA . PRO A 1 173 ? 1.362 16.906 -18.408 1.00 90.12 173 PRO A CA 1
ATOM 1173 C C . PRO A 1 173 ? 2.158 16.528 -17.160 1.00 90.12 173 PRO A C 1
ATOM 1175 O O . PRO A 1 173 ? 3.363 16.769 -17.102 1.00 90.12 173 PRO A O 1
ATOM 1178 N N . LEU A 1 174 ? 1.497 15.897 -16.190 1.00 93.75 174 LEU A N 1
ATOM 1179 C CA . LEU A 1 174 ? 2.180 15.325 -15.035 1.00 93.75 174 LEU A CA 1
ATOM 1180 C C . LEU A 1 174 ? 2.730 13.958 -15.441 1.00 93.75 174 LEU A C 1
ATOM 1182 O O . LEU A 1 174 ? 1.954 13.046 -15.744 1.00 93.75 174 LEU A O 1
ATOM 1186 N N . VAL A 1 175 ? 4.052 13.820 -15.474 1.00 95.31 175 VAL A N 1
ATOM 1187 C CA . VAL A 1 175 ? 4.738 12.615 -15.959 1.00 95.31 175 VAL A CA 1
ATOM 1188 C C . VAL A 1 175 ? 5.665 12.061 -14.886 1.00 95.31 175 VAL A C 1
ATOM 1190 O O . VAL A 1 175 ? 6.166 12.799 -14.047 1.00 95.31 175 VAL A O 1
ATOM 1193 N N . ALA A 1 176 ? 5.889 10.751 -14.885 1.00 96.19 176 ALA A N 1
ATOM 1194 C CA . ALA A 1 176 ? 6.669 10.114 -13.831 1.00 96.19 176 ALA A CA 1
ATOM 1195 C C . ALA A 1 176 ? 8.174 10.112 -14.129 1.00 96.19 176 ALA A C 1
ATOM 1197 O O . ALA A 1 176 ? 8.644 9.409 -15.021 1.00 96.19 176 ALA A O 1
ATOM 1198 N N . GLY A 1 177 ? 8.945 10.877 -13.365 1.00 95.88 177 GLY A N 1
ATOM 1199 C CA . GLY A 1 177 ? 10.403 10.858 -13.382 1.00 95.88 177 GLY A CA 1
ATOM 1200 C C . GLY A 1 177 ? 11.002 9.690 -12.595 1.00 95.88 177 GLY A C 1
ATOM 1201 O O . GLY A 1 177 ? 10.321 8.721 -12.245 1.00 95.88 177 GLY A O 1
ATOM 1202 N N . ARG A 1 178 ? 12.298 9.800 -12.291 1.00 95.00 178 ARG A N 1
ATOM 1203 C CA . ARG A 1 178 ? 13.068 8.772 -11.575 1.00 95.00 178 ARG A CA 1
ATOM 1204 C C . ARG A 1 178 ? 12.569 8.570 -10.146 1.00 95.00 178 ARG A C 1
ATOM 1206 O O . ARG A 1 178 ? 12.165 9.529 -9.484 1.00 95.00 178 ARG A O 1
ATOM 1213 N N . GLY A 1 179 ? 12.694 7.344 -9.643 1.00 90.88 179 GLY A N 1
ATOM 1214 C CA . GLY A 1 179 ? 12.413 7.019 -8.237 1.00 90.88 179 GLY A CA 1
ATOM 1215 C C . GLY A 1 179 ? 10.925 7.018 -7.876 1.00 90.88 179 GLY A C 1
ATOM 1216 O O . GLY A 1 179 ? 10.574 7.024 -6.700 1.00 90.88 179 GLY A O 1
ATOM 1217 N N . THR A 1 180 ? 10.045 7.018 -8.877 1.00 94.31 180 THR A N 1
ATOM 1218 C CA . THR A 1 180 ? 8.595 6.893 -8.696 1.00 94.31 180 THR A CA 1
ATOM 1219 C C . THR A 1 180 ? 8.161 5.427 -8.780 1.00 94.31 180 THR A C 1
ATOM 1221 O O . THR A 1 180 ? 8.866 4.581 -9.331 1.00 94.31 180 THR A O 1
ATOM 1224 N N . HIS A 1 181 ? 6.959 5.106 -8.293 1.00 93.19 181 HIS A N 1
ATOM 1225 C CA . HIS A 1 181 ? 6.368 3.775 -8.492 1.00 93.19 181 HIS A CA 1
ATOM 1226 C C . HIS A 1 181 ? 6.225 3.413 -9.976 1.00 93.19 181 HIS A C 1
ATOM 1228 O O . HIS A 1 181 ? 6.441 2.266 -10.353 1.00 93.19 181 HIS A O 1
ATOM 1234 N N . ALA A 1 182 ? 5.903 4.397 -10.820 1.00 95.19 182 ALA A N 1
ATOM 1235 C CA . ALA A 1 182 ? 5.808 4.212 -12.263 1.00 95.19 182 ALA A CA 1
ATOM 1236 C C . ALA A 1 182 ? 7.176 3.924 -12.903 1.00 95.19 182 ALA A C 1
ATOM 1238 O O . ALA A 1 182 ? 7.260 3.066 -13.772 1.00 95.19 182 ALA A O 1
ATOM 1239 N N . ASP A 1 183 ? 8.248 4.576 -12.448 1.00 95.38 183 ASP A N 1
ATOM 1240 C CA . ASP A 1 183 ? 9.618 4.283 -12.892 1.00 95.38 183 ASP A CA 1
ATOM 1241 C C . ASP A 1 183 ? 10.014 2.834 -12.574 1.00 95.38 183 ASP A C 1
ATOM 1243 O O . ASP A 1 183 ? 10.467 2.102 -13.455 1.00 95.38 183 ASP A O 1
ATOM 1247 N N . ALA A 1 184 ? 9.741 2.381 -11.344 1.00 93.00 184 ALA A N 1
ATOM 1248 C CA . ALA A 1 184 ? 9.980 0.996 -10.938 1.00 93.00 184 ALA A CA 1
ATOM 1249 C C . ALA A 1 184 ? 9.128 -0.007 -11.735 1.00 93.00 184 ALA A C 1
ATOM 1251 O O . ALA A 1 184 ? 9.631 -1.055 -12.131 1.00 93.00 184 ALA A O 1
ATOM 1252 N N . LEU A 1 185 ? 7.861 0.321 -12.008 1.00 93.44 185 LEU A N 1
ATOM 1253 C CA . LEU A 1 185 ? 6.970 -0.503 -12.827 1.00 93.44 185 LEU A CA 1
ATOM 1254 C C . LEU A 1 185 ? 7.483 -0.637 -14.266 1.00 93.44 185 LEU A C 1
ATOM 1256 O O . LEU A 1 185 ? 7.509 -1.736 -14.811 1.00 93.44 185 LEU A O 1
ATOM 1260 N N . VAL A 1 186 ? 7.900 0.473 -14.881 1.00 95.00 186 VAL A N 1
ATOM 1261 C CA . VAL A 1 186 ? 8.440 0.475 -16.246 1.00 95.00 186 VAL A CA 1
ATOM 1262 C C . VAL A 1 186 ? 9.699 -0.387 -16.325 1.00 95.00 186 VAL A C 1
ATOM 1264 O O . VAL A 1 186 ? 9.821 -1.184 -17.255 1.00 95.00 186 VAL A O 1
ATOM 1267 N N . ALA A 1 187 ? 10.597 -0.272 -15.344 1.00 92.31 187 ALA A N 1
ATOM 1268 C CA . ALA A 1 187 ? 11.799 -1.095 -15.272 1.00 92.31 187 ALA A CA 1
ATOM 1269 C C . ALA A 1 187 ? 11.468 -2.588 -15.096 1.00 92.31 187 ALA A C 1
ATOM 1271 O O . ALA A 1 187 ? 11.993 -3.418 -15.837 1.00 92.31 187 ALA A O 1
ATOM 1272 N N . ALA A 1 188 ? 10.548 -2.926 -14.185 1.00 90.50 188 ALA A N 1
ATOM 1273 C CA . ALA A 1 188 ? 10.106 -4.304 -13.952 1.00 90.50 188 ALA A CA 1
ATOM 1274 C C . ALA A 1 188 ? 9.422 -4.934 -15.181 1.00 90.50 188 ALA A C 1
ATOM 1276 O O . ALA A 1 188 ? 9.424 -6.150 -15.341 1.00 90.50 188 ALA A O 1
ATOM 1277 N N . ALA A 1 189 ? 8.864 -4.116 -16.077 1.00 92.56 189 ALA A N 1
ATOM 1278 C CA . ALA A 1 189 ? 8.296 -4.560 -17.348 1.00 92.56 189 ALA A CA 1
ATOM 1279 C C . ALA A 1 189 ? 9.333 -4.684 -18.490 1.00 92.56 189 ALA A C 1
ATOM 1281 O O . ALA A 1 189 ? 8.953 -4.957 -19.628 1.00 92.56 189 ALA A O 1
ATOM 1282 N N . GLY A 1 190 ? 10.625 -4.445 -18.229 1.00 94.56 190 GLY A N 1
ATOM 1283 C CA . GLY A 1 190 ? 11.686 -4.446 -19.248 1.00 94.56 190 GLY A CA 1
ATOM 1284 C C . GLY A 1 190 ? 11.704 -3.200 -20.142 1.00 94.56 190 GLY A C 1
ATOM 1285 O O . GLY A 1 190 ? 12.352 -3.184 -21.190 1.00 94.56 190 GLY A O 1
ATOM 1286 N N . GLY A 1 191 ? 10.978 -2.150 -19.756 1.00 95.19 191 GLY A N 1
ATOM 1287 C CA . GLY A 1 191 ? 10.965 -0.862 -20.438 1.00 95.19 191 GLY A CA 1
ATOM 1288 C C . GLY A 1 191 ? 12.032 0.097 -19.911 1.00 95.19 191 GLY A C 1
ATOM 1289 O O . GLY A 1 191 ? 12.632 -0.096 -18.855 1.00 95.19 191 GLY A O 1
ATOM 1290 N N . ARG A 1 192 ? 12.240 1.194 -20.642 1.00 95.88 192 ARG A N 1
ATOM 1291 C CA . ARG A 1 192 ? 13.082 2.315 -20.216 1.00 95.88 192 ARG A CA 1
ATOM 1292 C C . ARG A 1 192 ? 12.237 3.568 -20.086 1.00 95.88 192 ARG A C 1
ATOM 1294 O O . ARG A 1 192 ? 11.790 4.122 -21.090 1.00 95.88 192 ARG A O 1
ATOM 1301 N N . ASN A 1 193 ? 12.078 4.052 -18.861 1.00 96.94 193 ASN A N 1
ATOM 1302 C CA . ASN A 1 193 ? 11.404 5.317 -18.616 1.00 96.94 193 ASN A CA 1
ATOM 1303 C C . ASN A 1 193 ? 12.175 6.459 -19.306 1.00 96.94 193 ASN A C 1
ATOM 1305 O O . ASN A 1 193 ? 13.378 6.610 -19.084 1.00 96.94 193 ASN A O 1
ATOM 1309 N N . VAL A 1 194 ? 11.515 7.240 -20.166 1.00 96.69 194 VAL A N 1
ATOM 1310 C CA . VAL A 1 194 ? 12.166 8.322 -20.930 1.00 96.69 194 VAL A CA 1
ATOM 1311 C C . VAL A 1 194 ? 12.414 9.579 -20.098 1.00 96.69 194 VAL A C 1
ATOM 1313 O O . VAL A 1 194 ? 13.301 10.365 -20.428 1.00 96.69 194 VAL A O 1
ATOM 1316 N N . THR A 1 195 ? 11.685 9.768 -19.000 1.00 95.06 195 THR A N 1
ATOM 1317 C CA . THR A 1 195 ? 11.769 10.947 -18.126 1.00 95.06 195 THR A CA 1
ATOM 1318 C C . THR A 1 195 ? 12.872 10.788 -17.081 1.00 95.06 195 THR A C 1
ATOM 1320 O O . THR A 1 195 ? 12.656 10.819 -15.876 1.00 95.06 195 THR A O 1
ATOM 1323 N N . GLN A 1 196 ? 14.111 10.660 -17.561 1.00 92.62 196 GLN A N 1
ATOM 1324 C CA . GLN A 1 196 ? 15.305 10.500 -16.724 1.00 92.62 196 GLN A CA 1
ATOM 1325 C C . GLN A 1 196 ? 15.923 11.826 -16.273 1.00 92.62 196 GLN A C 1
ATOM 1327 O O . GLN A 1 196 ? 17.020 11.806 -15.733 1.00 92.62 196 GLN A O 1
ATOM 1332 N N . ALA A 1 197 ? 15.295 12.982 -16.505 1.00 92.50 197 ALA A N 1
ATOM 1333 C CA . ALA A 1 197 ? 15.899 14.284 -16.198 1.00 92.50 197 ALA A CA 1
ATOM 1334 C C . ALA A 1 197 ? 15.698 14.729 -14.735 1.00 92.50 197 ALA A C 1
ATOM 1336 O O . ALA A 1 197 ? 16.525 15.464 -14.201 1.00 92.50 197 ALA A O 1
ATOM 1337 N N . PHE A 1 198 ? 14.653 14.248 -14.059 1.00 92.62 198 PHE A N 1
ATOM 1338 C CA . PHE A 1 198 ? 14.273 14.671 -12.708 1.00 92.62 198 PHE A CA 1
ATOM 1339 C C . PHE A 1 198 ? 13.825 13.484 -11.844 1.00 92.62 198 PHE A C 1
ATOM 1341 O O . PHE A 1 198 ? 13.559 12.398 -12.357 1.00 92.62 198 PHE A O 1
ATOM 1348 N N . GLN A 1 199 ? 13.794 13.683 -10.523 1.00 92.00 199 GLN A N 1
ATOM 1349 C CA . GLN A 1 199 ? 13.172 12.754 -9.572 1.00 92.00 199 GLN A CA 1
ATOM 1350 C C . GLN A 1 199 ? 11.741 13.210 -9.275 1.00 92.00 199 GLN A C 1
ATOM 1352 O O . GLN A 1 199 ? 11.501 14.412 -9.195 1.00 92.00 199 GLN A O 1
ATOM 1357 N N . GLY A 1 200 ? 10.814 12.273 -9.071 1.00 91.31 200 GLY A N 1
ATOM 1358 C CA . GLY A 1 200 ? 9.420 12.610 -8.760 1.00 91.31 200 GLY A CA 1
ATOM 1359 C C . GLY A 1 200 ? 8.580 12.919 -10.002 1.00 91.31 200 GLY A C 1
ATOM 1360 O O . GLY A 1 200 ? 8.642 12.164 -10.969 1.00 91.31 200 GLY A O 1
ATOM 1361 N N . PHE A 1 201 ? 7.769 13.979 -9.956 1.00 88.31 201 PHE A N 1
ATOM 1362 C CA . PHE A 1 201 ? 6.769 14.327 -10.975 1.00 88.31 201 PHE A CA 1
ATOM 1363 C C . PHE A 1 201 ? 6.926 15.762 -11.474 1.00 88.31 201 PHE A C 1
ATOM 1365 O O . PHE A 1 201 ? 7.371 16.603 -10.661 1.00 88.31 201 PHE A O 1
#

InterPro domains:
  IPR002491 ABC transporter periplasmic binding domain [PF01497] (26-197)
  IPR002491 ABC transporter periplasmic binding domain [PS50983] (25-201)
  IPR006311 Twin-arginine translocation pathway, signal sequence [PS51318] (1-28)
  IPR050902 ABC Transporter Solute-Binding [PTHR30535] (21-197)

pLDDT: mean 90.69, std 13.09, range [40.56, 98.56]

Sequence (201 aa):
MIARRALLAAAGLAAAAPAAAAPRRVVAVGGALTEAVYALGAGESLVAVDTTSLYPRAAAALPQIGYLRALPPEGILSLAPDLLLLSGDAGPPQVVDVLRAGGLTLAVIPDGAGIAAVGQKIAAVGAALGRAPRAADLARSVAADWAALDAAAAAVATPLPVLFIIGLGRGVPLVAGRGTHADALVAAAGGRNVTQAFQGF

Mean predicted aligned error: 7.32 Å